Protein AF-0000000071019336 (afdb_homodimer)

pLDDT: mean 91.88, std 10.57, range [32.97, 98.69]

Radius of gyration: 20.19 Å; Cα contacts (8 Å, |Δi|>4): 573; chains: 2; bounding box: 45×58×51 Å

Foldseek 3Di:
DPVLQDDLVLVLLQVCLQLVFLCLVVVNDWDWDAHPVGWIKTFDSPDDQDPDSVVNVVVVVVCVVVQFDADPVDDDTGMGTDDDDPVVVDDPPAAEEEEDLPFPAAAQLLVQQDAPGDHHYDFDSHPDDDDDDDPHDGYYYPDNDDDRSSVVSNRNSVSNCVNHVSD/DPVLQDDLVLVLLQVCLQLVFLCLVVVNDWDWDAHPVGWIKTFDSPDDQDPDSVVNVVVVVVCVVVQFDDDPVDDDTGMGTDDDDPVVVDDPPAAEEEEDLPFPAAAQLLVQADPPGDHHYDFDSHPDDDDDDDPHDGYYYPDNDDDRSNVVSNRNSVSNCVNHVSD

Structure (mmCIF, N/CA/C/O backbone):
data_AF-0000000071019336-model_v1
#
loop_
_entity.id
_entity.type
_entity.pdbx_description
1 polymer 'Putative ribosomal RNA small subunit methyltransferase NEP1'
#
loop_
_atom_site.group_PDB
_atom_site.id
_atom_site.type_symbol
_atom_site.label_atom_id
_atom_site.label_alt_id
_atom_site.label_comp_id
_atom_site.label_asym_id
_atom_site.label_entity_id
_atom_site.label_seq_id
_atom_site.pdbx_PDB_ins_code
_atom_site.Cartn_x
_atom_site.Cartn_y
_atom_site.Cartn_z
_atom_site.occupancy
_atom_site.B_iso_or_equiv
_atom_site.auth_seq_id
_atom_site.auth_comp_id
_atom_site.auth_asym_id
_atom_site.auth_atom_id
_atom_site.pdbx_PDB_model_num
ATOM 1 N N . MET A 1 1 ? 10.367 23.531 -13.344 1 32.97 1 MET A N 1
ATOM 2 C CA . MET A 1 1 ? 10.102 22.766 -12.125 1 32.97 1 MET A CA 1
ATOM 3 C C . MET A 1 1 ? 10.539 21.312 -12.289 1 32.97 1 MET A C 1
ATOM 5 O O . MET A 1 1 ? 10.242 20.688 -13.305 1 32.97 1 MET A O 1
ATOM 9 N N . ASP A 1 2 ? 11.578 20.922 -11.836 1 39.72 2 ASP A N 1
ATOM 10 C CA . ASP A 1 2 ? 12.156 19.594 -12.016 1 39.72 2 ASP A CA 1
ATOM 11 C C . ASP A 1 2 ? 11.156 18.5 -11.641 1 39.72 2 ASP A C 1
ATOM 13 O O . ASP A 1 2 ? 10.797 18.359 -10.477 1 39.72 2 ASP A O 1
ATOM 17 N N . PRO A 1 3 ? 10.422 18.109 -12.625 1 44.09 3 PRO A N 1
ATOM 18 C CA . PRO A 1 3 ? 9.453 17.047 -12.383 1 44.09 3 PRO A CA 1
ATOM 19 C C . PRO A 1 3 ? 9.953 16 -11.398 1 44.09 3 PRO A C 1
ATOM 21 O O . PRO A 1 3 ? 9.156 15.375 -10.695 1 44.09 3 PRO A O 1
ATOM 24 N N . ALA A 1 4 ? 11.422 15.797 -11.523 1 47.56 4 ALA A N 1
ATOM 25 C CA . ALA A 1 4 ? 12.055 14.875 -10.586 1 47.56 4 ALA A CA 1
ATOM 26 C C . ALA A 1 4 ? 11.891 15.367 -9.148 1 47.56 4 ALA A C 1
ATOM 28 O O . ALA A 1 4 ? 12.016 14.586 -8.203 1 47.56 4 ALA A O 1
ATOM 29 N N . ALA A 1 5 ? 11.656 16.688 -9 1 55.44 5 ALA A N 1
ATOM 30 C CA . ALA A 1 5 ? 11.547 17.297 -7.684 1 55.44 5 ALA A CA 1
ATOM 31 C C . ALA A 1 5 ? 10.172 17.062 -7.078 1 55.44 5 ALA A C 1
ATOM 33 O O . ALA A 1 5 ? 10.023 16.969 -5.859 1 55.44 5 ALA A O 1
ATOM 34 N N . CYS A 1 6 ? 9.141 17 -8.047 1 63.53 6 CYS A N 1
ATOM 35 C CA . CYS A 1 6 ? 7.785 16.688 -7.602 1 63.53 6 CYS A CA 1
ATOM 36 C C . CYS A 1 6 ? 7.375 15.281 -8.016 1 63.53 6 CYS A C 1
ATOM 38 O O . CYS A 1 6 ? 7.527 14.906 -9.18 1 63.53 6 CYS A O 1
ATOM 40 N N . ARG A 1 7 ? 7.23 14.352 -7.023 1 82.06 7 ARG A N 1
ATOM 41 C CA . ARG A 1 7 ? 6.785 12.984 -7.305 1 82.06 7 ARG A CA 1
ATOM 42 C C . ARG A 1 7 ? 5.332 12.789 -6.898 1 82.06 7 ARG A C 1
ATOM 44 O O . ARG A 1 7 ? 5.043 12.133 -5.898 1 82.06 7 ARG A O 1
ATOM 51 N N . PRO A 1 8 ? 4.422 13.508 -7.793 1 88 8 PRO A N 1
ATOM 52 C CA . PRO A 1 8 ? 3.004 13.367 -7.457 1 88 8 PRO A CA 1
ATOM 53 C C . PRO A 1 8 ? 2.555 11.906 -7.414 1 88 8 PRO A C 1
ATOM 55 O O . PRO A 1 8 ? 1.601 11.57 -6.707 1 88 8 PRO A O 1
ATOM 58 N N . ASP A 1 9 ? 3.244 11.039 -8.172 1 91 9 ASP A N 1
ATOM 59 C CA . ASP A 1 9 ? 2.908 9.617 -8.172 1 91 9 ASP A CA 1
ATOM 60 C C . ASP A 1 9 ? 3.121 8.992 -6.793 1 91 9 ASP A C 1
ATOM 62 O O . ASP A 1 9 ? 2.307 8.195 -6.336 1 91 9 ASP A O 1
ATOM 66 N N . ILE A 1 10 ? 4.215 9.398 -6.113 1 93.12 10 ILE A N 1
ATOM 67 C CA . ILE A 1 10 ? 4.5 8.883 -4.777 1 93.12 10 ILE A CA 1
ATOM 68 C C . ILE A 1 10 ? 3.455 9.391 -3.791 1 93.12 10 ILE A C 1
ATOM 70 O O . ILE A 1 10 ? 2.908 8.617 -3 1 93.12 10 ILE A O 1
ATOM 74 N N . ALA A 1 11 ? 3.176 10.703 -3.844 1 95.25 11 ALA A N 1
ATOM 75 C CA . ALA A 1 11 ? 2.152 11.281 -2.973 1 95.25 11 ALA A CA 1
ATOM 76 C C . ALA A 1 11 ? 0.808 10.586 -3.18 1 95.25 11 ALA A C 1
ATOM 78 O O . ALA A 1 11 ? 0.099 10.297 -2.213 1 95.25 11 ALA A O 1
ATOM 79 N N . HIS A 1 12 ? 0.48 10.375 -4.434 1 96.19 12 HIS A N 1
ATOM 80 C CA . HIS A 1 12 ? -0.768 9.703 -4.773 1 96.19 12 HIS A CA 1
ATOM 81 C C . HIS A 1 12 ? -0.84 8.32 -4.133 1 96.19 12 HIS A C 1
ATOM 83 O O . HIS A 1 12 ? -1.828 7.984 -3.475 1 96.19 12 HIS A O 1
ATOM 89 N N . GLN A 1 13 ? 0.192 7.555 -4.277 1 95.69 13 GLN A N 1
ATOM 90 C CA . GLN A 1 13 ? 0.235 6.211 -3.715 1 95.69 13 GLN A CA 1
ATOM 91 C C . GLN A 1 13 ? 0.117 6.25 -2.193 1 95.69 13 GLN A C 1
ATOM 93 O O . GLN A 1 13 ? -0.578 5.422 -1.599 1 95.69 13 GLN A O 1
ATOM 98 N N . CYS A 1 14 ? 0.797 7.18 -1.604 1 97.69 14 CYS A N 1
ATOM 99 C CA . CYS A 1 14 ? 0.72 7.328 -0.154 1 97.69 14 CYS A CA 1
ATOM 100 C C . CYS A 1 14 ? -0.709 7.613 0.29 1 97.69 14 CYS A C 1
ATOM 102 O O . CYS A 1 14 ? -1.21 6.992 1.227 1 97.69 14 CYS A O 1
ATOM 104 N N . LEU A 1 15 ? -1.322 8.539 -0.39 1 98.31 15 LEU A N 1
ATOM 105 C CA . LEU A 1 15 ? -2.664 8.953 -0 1 98.31 15 LEU A CA 1
ATOM 106 C C . LEU A 1 15 ? -3.662 7.816 -0.174 1 98.31 15 LEU A C 1
ATOM 108 O O . LEU A 1 15 ? -4.586 7.668 0.629 1 98.31 15 LEU A O 1
ATOM 112 N N . LEU A 1 16 ? -3.457 7.012 -1.197 1 97.81 16 LEU A N 1
ATOM 113 C CA . LEU A 1 16 ? -4.312 5.844 -1.359 1 97.81 16 LEU A CA 1
ATOM 114 C C . LEU A 1 16 ? -4.188 4.906 -0.162 1 97.81 16 LEU A C 1
ATOM 116 O O . LEU A 1 16 ? -5.191 4.438 0.373 1 97.81 16 LEU A O 1
ATOM 120 N N . MET A 1 17 ? -2.984 4.648 0.281 1 98.31 17 MET A N 1
ATOM 121 C CA . MET A 1 17 ? -2.764 3.754 1.414 1 98.31 17 MET A CA 1
ATOM 122 C C . MET A 1 17 ? -3.365 4.336 2.689 1 98.31 17 MET A C 1
ATOM 124 O O . MET A 1 17 ? -3.934 3.602 3.502 1 98.31 17 MET A O 1
ATOM 128 N N . LEU A 1 18 ? -3.236 5.613 2.854 1 98.69 18 LEU A N 1
ATOM 129 C CA . LEU A 1 18 ? -3.691 6.281 4.07 1 98.69 18 LEU A CA 1
ATOM 130 C C . LEU A 1 18 ? -5.215 6.332 4.125 1 98.69 18 LEU A C 1
ATOM 132 O O . LEU A 1 18 ? -5.82 5.941 5.125 1 98.69 18 LEU A O 1
ATOM 136 N N . PHE A 1 19 ? -5.848 6.703 3.082 1 98.44 19 PHE A N 1
ATOM 137 C CA . PHE A 1 19 ? -7.277 6.98 3.125 1 98.44 19 PHE A CA 1
ATOM 138 C C . PHE A 1 19 ? -8.078 5.691 2.975 1 98.44 19 PHE A C 1
ATOM 140 O O . PHE A 1 19 ? -9.242 5.625 3.393 1 98.44 19 PHE A O 1
ATOM 147 N N . ASP A 1 20 ? -7.445 4.645 2.383 1 97.06 20 ASP A N 1
ATOM 148 C CA . ASP A 1 20 ? -8.102 3.344 2.322 1 97.06 20 ASP A CA 1
ATOM 149 C C . ASP A 1 20 ? -7.93 2.58 3.633 1 97.06 20 ASP A C 1
ATOM 151 O O . ASP A 1 20 ? -8.555 1.537 3.838 1 97.06 20 ASP A O 1
ATOM 155 N N . SER A 1 21 ? -7.156 3.076 4.523 1 98.25 21 SER A N 1
ATOM 156 C CA . SER A 1 21 ? -6.816 2.338 5.734 1 98.25 21 SER A CA 1
ATOM 157 C C . SER A 1 21 ? -8.008 2.264 6.688 1 98.25 21 SER A C 1
ATOM 159 O O . SER A 1 21 ? -8.797 3.205 6.781 1 98.25 21 SER A O 1
ATOM 161 N N . PRO A 1 22 ? -8.078 1.106 7.414 1 97.81 22 PRO A N 1
ATOM 162 C CA . PRO A 1 22 ? -9.062 1.028 8.492 1 97.81 22 PRO A CA 1
ATOM 163 C C . PRO A 1 22 ? -8.906 2.148 9.523 1 97.81 22 PRO A C 1
ATOM 165 O O . PRO A 1 22 ? -9.891 2.604 10.102 1 97.81 22 PRO A O 1
ATOM 168 N N . LEU A 1 23 ? -7.703 2.604 9.711 1 97.44 23 LEU A N 1
ATOM 169 C CA . LEU A 1 23 ? -7.441 3.689 10.648 1 97.44 23 LEU A CA 1
ATOM 170 C C . LEU A 1 23 ? -8.219 4.941 10.258 1 97.44 23 LEU A C 1
ATOM 172 O O . LEU A 1 23 ? -8.812 5.598 11.117 1 97.44 23 LEU A O 1
ATOM 176 N N . ASN A 1 24 ? -8.172 5.254 8.984 1 98.25 24 ASN A N 1
ATOM 177 C CA . ASN A 1 24 ? -8.93 6.402 8.5 1 98.25 24 ASN A CA 1
ATOM 178 C C . ASN A 1 24 ? -10.43 6.168 8.609 1 98.25 24 ASN A C 1
ATOM 180 O O . ASN A 1 24 ? -11.172 7.059 9.023 1 98.25 24 ASN A O 1
ATOM 184 N N . ARG A 1 25 ? -10.836 4.957 8.258 1 96.75 25 ARG A N 1
ATOM 185 C CA . ARG A 1 25 ? -12.258 4.625 8.281 1 96.75 25 ARG A CA 1
ATOM 186 C C . ARG A 1 25 ? -12.812 4.711 9.695 1 96.75 25 ARG A C 1
ATOM 188 O O . ARG A 1 25 ? -13.992 5.012 9.891 1 96.75 25 ARG A O 1
ATOM 195 N N . ALA A 1 26 ? -11.992 4.453 10.641 1 96.69 26 ALA A N 1
ATOM 196 C CA . ALA A 1 26 ? -12.391 4.5 12.047 1 96.69 26 ALA A CA 1
ATOM 197 C C . ALA A 1 26 ? -12.367 5.934 12.578 1 96.69 26 ALA A C 1
ATOM 199 O O . ALA A 1 26 ? -12.719 6.18 13.734 1 96.69 26 ALA A O 1
ATOM 200 N N . GLY A 1 27 ? -11.898 6.902 11.75 1 95.88 27 GLY A N 1
ATOM 201 C CA . GLY A 1 27 ? -11.883 8.297 12.148 1 95.88 27 GLY A CA 1
ATOM 202 C C . GLY A 1 27 ? -10.703 8.656 13.023 1 95.88 27 GLY A C 1
ATOM 203 O O . GLY A 1 27 ? -10.75 9.633 13.773 1 95.88 27 GLY A O 1
ATOM 204 N N . LEU A 1 28 ? -9.609 7.883 12.938 1 96.06 28 LEU A N 1
ATOM 205 C CA . LEU A 1 28 ? -8.492 8.062 13.852 1 96.06 28 LEU A CA 1
ATOM 206 C C . LEU A 1 28 ? -7.262 8.578 13.117 1 96.06 28 LEU A C 1
ATOM 208 O O . LEU A 1 28 ? -6.145 8.477 13.625 1 96.06 28 LEU A O 1
ATOM 212 N N . LEU A 1 29 ? -7.477 9.188 11.898 1 97.56 29 LEU A N 1
ATOM 213 C CA . LEU A 1 29 ? -6.348 9.641 11.086 1 97.56 29 LEU A CA 1
ATOM 214 C C . LEU A 1 29 ? -6.609 11.031 10.523 1 97.56 29 LEU A C 1
ATOM 216 O O . LEU A 1 29 ? -7.699 11.305 10.016 1 97.56 29 LEU A O 1
ATOM 220 N N . GLN A 1 30 ? -5.715 11.898 10.703 1 98.06 30 GLN A N 1
ATOM 221 C CA . GLN A 1 30 ? -5.668 13.188 10.023 1 98.06 30 GLN A CA 1
ATOM 222 C C . GLN A 1 30 ? -4.41 13.312 9.172 1 98.06 30 GLN A C 1
ATOM 224 O O . GLN A 1 30 ? -3.307 13.008 9.633 1 98.06 30 GLN A O 1
ATOM 229 N N . VAL A 1 31 ? -4.582 13.734 7.902 1 98.56 31 VAL A N 1
ATOM 230 C CA . VAL A 1 31 ? -3.457 13.75 6.973 1 98.56 31 VAL A CA 1
ATOM 231 C C . VAL A 1 31 ? -3.176 15.18 6.523 1 98.56 31 VAL A C 1
ATOM 233 O O . VAL A 1 31 ? -4.098 15.922 6.18 1 98.56 31 VAL A O 1
ATOM 236 N N . PHE A 1 32 ? -1.941 15.57 6.562 1 98 32 PHE A N 1
ATOM 237 C CA . PHE A 1 32 ? -1.424 16.797 5.977 1 98 32 PHE A CA 1
ATOM 238 C C . PHE A 1 32 ? -0.386 16.5 4.906 1 98 32 PHE A C 1
ATOM 240 O O . PHE A 1 32 ? 0.366 15.523 5.02 1 98 32 PHE A O 1
ATOM 247 N N . VAL A 1 33 ? -0.398 17.266 3.873 1 96.62 33 VAL A N 1
ATOM 248 C CA . VAL A 1 33 ? 0.632 17.188 2.842 1 96.62 33 VAL A CA 1
ATOM 249 C C . VAL A 1 33 ? 1.406 18.5 2.773 1 96.62 33 VAL A C 1
ATOM 251 O O . VAL A 1 33 ? 0.814 19.562 2.598 1 96.62 33 VAL A O 1
ATOM 254 N N . HIS A 1 34 ? 2.627 18.391 2.998 1 94.88 34 HIS A N 1
ATOM 255 C CA . HIS A 1 34 ? 3.514 19.531 2.887 1 94.88 34 HIS A CA 1
ATOM 256 C C . HIS A 1 34 ? 4.422 19.422 1.669 1 94.88 34 HIS A C 1
ATOM 258 O O . HIS A 1 34 ? 5.293 18.547 1.623 1 94.88 34 HIS A O 1
ATOM 264 N N . THR A 1 35 ? 4.266 20.312 0.704 1 91.31 35 THR A N 1
ATOM 265 C CA . THR A 1 35 ? 4.984 20.203 -0.562 1 91.31 35 THR A CA 1
ATOM 266 C C . THR A 1 35 ? 6.324 20.922 -0.497 1 91.31 35 THR A C 1
ATOM 268 O O . THR A 1 35 ? 6.559 21.719 0.416 1 91.31 35 THR A O 1
ATOM 271 N N . THR A 1 36 ? 7.176 20.625 -1.438 1 86.06 36 THR A N 1
ATOM 272 C CA . THR A 1 36 ? 8.484 21.25 -1.534 1 86.06 36 THR A CA 1
ATOM 273 C C . THR A 1 36 ? 8.336 22.75 -1.777 1 86.06 36 THR A C 1
ATOM 275 O O . THR A 1 36 ? 9.227 23.531 -1.44 1 86.06 36 THR A O 1
ATOM 278 N N . ARG A 1 37 ? 7.184 23.188 -2.346 1 87.25 37 ARG A N 1
ATOM 279 C CA . ARG A 1 37 ? 6.926 24.594 -2.59 1 87.25 37 ARG A CA 1
ATOM 280 C C . ARG A 1 37 ? 6.234 25.25 -1.395 1 87.25 37 ARG A C 1
ATOM 282 O O . ARG A 1 37 ? 5.566 26.266 -1.537 1 87.25 37 ARG A O 1
ATOM 289 N N . ASN A 1 38 ? 6.23 24.594 -0.396 1 90.69 38 ASN A N 1
ATOM 290 C CA . ASN A 1 38 ? 5.809 25.078 0.914 1 90.69 38 ASN A CA 1
ATOM 291 C C . ASN A 1 38 ? 4.293 25.234 0.99 1 90.69 38 ASN A C 1
ATOM 293 O O . ASN A 1 38 ? 3.785 26.047 1.758 1 90.69 38 ASN A O 1
ATOM 297 N N . ALA A 1 39 ? 3.637 24.609 0.123 1 94.12 39 ALA A N 1
ATOM 298 C CA . ALA A 1 39 ? 2.188 24.516 0.285 1 94.12 39 ALA A CA 1
ATOM 299 C C . ALA A 1 39 ? 1.823 23.453 1.322 1 94.12 39 ALA A C 1
ATOM 301 O O . ALA A 1 39 ? 2.389 22.359 1.325 1 94.12 39 ALA A O 1
ATOM 302 N N . LEU A 1 40 ? 0.953 23.859 2.221 1 97.06 40 LEU A N 1
ATOM 303 C CA . LEU A 1 40 ? 0.43 22.938 3.227 1 97.06 40 LEU A CA 1
ATOM 304 C C . LEU A 1 40 ? -1.043 22.641 2.975 1 97.06 40 LEU A C 1
ATOM 306 O O . LEU A 1 40 ? -1.863 23.547 2.887 1 97.06 40 LEU A O 1
ATOM 310 N N . ILE A 1 41 ? -1.341 21.344 2.832 1 98 41 ILE A N 1
ATOM 311 C CA . ILE A 1 41 ? -2.691 20.922 2.49 1 98 41 ILE A CA 1
ATOM 312 C C . ILE A 1 41 ? -3.266 20.062 3.625 1 98 41 ILE A C 1
ATOM 314 O O . ILE A 1 41 ? -2.604 19.156 4.121 1 98 41 ILE A O 1
ATOM 318 N N . GLN A 1 42 ? -4.383 20.406 4.074 1 98.56 42 GLN A N 1
ATOM 319 C CA . GLN A 1 42 ? -5.148 19.578 4.988 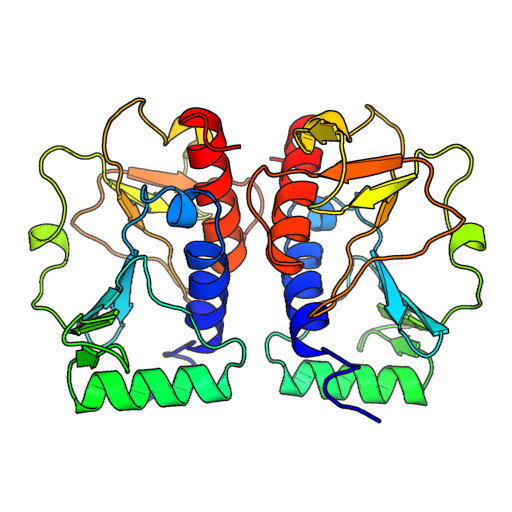1 98.56 42 GLN A CA 1
ATOM 320 C C . GLN A 1 42 ? -6.223 18.781 4.246 1 98.56 42 GLN A C 1
ATOM 322 O O . GLN A 1 42 ? -6.996 19.359 3.475 1 98.56 42 GLN A O 1
ATOM 327 N N . ILE A 1 43 ? -6.273 17.5 4.461 1 98.38 43 ILE A N 1
ATOM 328 C CA . ILE A 1 43 ? -7.223 16.641 3.748 1 98.38 43 ILE A CA 1
ATOM 329 C C . ILE A 1 43 ? -8.219 16.047 4.738 1 98.38 43 ILE A C 1
ATOM 331 O O . ILE A 1 43 ? -7.816 15.414 5.719 1 98.38 43 ILE A O 1
ATOM 335 N N . SER A 1 44 ? -9.469 16.203 4.453 1 97.94 44 SER A N 1
ATOM 336 C CA . SER A 1 44 ? -10.523 15.641 5.293 1 97.94 44 SER A CA 1
ATOM 337 C C . SER A 1 44 ? -10.523 14.117 5.238 1 97.94 44 SER A C 1
ATOM 339 O O . SER A 1 44 ? -10.344 13.531 4.172 1 97.94 44 SER A O 1
ATOM 341 N N . PRO A 1 45 ? -10.742 13.477 6.402 1 97.38 45 PRO A N 1
ATOM 342 C CA . PRO A 1 45 ? -10.812 12.016 6.422 1 97.38 45 PRO A CA 1
ATOM 343 C C . PRO A 1 45 ? -11.898 11.461 5.5 1 97.38 45 PRO A C 1
ATOM 345 O O . PRO A 1 45 ? -11.859 10.289 5.133 1 97.38 45 PRO A O 1
ATOM 348 N N . GLN A 1 46 ? -12.82 12.266 5.074 1 95.31 46 GLN A N 1
ATOM 349 C CA . GLN A 1 46 ? -13.945 11.82 4.262 1 95.31 46 GLN A CA 1
ATOM 350 C C . GLN A 1 46 ? -13.602 11.852 2.777 1 95.31 46 GLN A C 1
ATOM 352 O O . GLN A 1 46 ? -14.398 11.422 1.938 1 95.31 46 GLN A O 1
ATOM 357 N N . THR A 1 47 ? -12.484 12.344 2.494 1 96.88 47 THR A N 1
ATOM 358 C CA . THR A 1 47 ? -12.102 12.523 1.099 1 96.88 47 THR A CA 1
ATOM 359 C C . THR A 1 47 ? -11.883 11.172 0.424 1 96.88 47 THR A C 1
ATOM 361 O O . THR A 1 47 ? -11.25 10.281 0.997 1 96.88 47 THR A O 1
ATOM 364 N N . ARG A 1 48 ? -12.422 11.023 -0.779 1 95.44 48 ARG A N 1
ATOM 365 C CA . ARG A 1 48 ? -12.109 9.898 -1.646 1 95.44 48 ARG A CA 1
ATOM 366 C C . ARG A 1 48 ? -11.023 10.266 -2.656 1 95.44 48 ARG A C 1
ATOM 368 O O . ARG A 1 48 ? -11.266 11.07 -3.562 1 95.44 48 ARG A O 1
ATOM 375 N N . ILE A 1 49 ? -9.875 9.688 -2.494 1 97.19 49 ILE A N 1
ATOM 376 C CA . ILE A 1 49 ? -8.75 9.992 -3.377 1 97.19 49 ILE A CA 1
ATOM 377 C C . ILE A 1 49 ? -8.977 9.344 -4.742 1 97.19 49 ILE A C 1
ATOM 379 O O . ILE A 1 49 ? -9.305 8.156 -4.824 1 97.19 49 ILE A O 1
ATOM 383 N N . PRO A 1 50 ? -8.812 10.141 -5.816 1 95.56 50 PRO A N 1
ATOM 384 C CA . PRO A 1 50 ? -8.938 9.539 -7.145 1 95.56 50 PRO A CA 1
ATOM 385 C C . PRO A 1 50 ? -8.023 8.32 -7.324 1 95.56 50 PRO A C 1
ATOM 387 O O . PRO A 1 50 ? -6.883 8.328 -6.859 1 95.56 50 PRO A O 1
ATOM 390 N N . ARG A 1 51 ? -8.531 7.328 -8.086 1 93.38 51 ARG A N 1
ATOM 391 C CA . ARG A 1 51 ? -7.828 6.051 -8.164 1 93.38 51 ARG A CA 1
ATOM 392 C C . ARG A 1 51 ? -6.734 6.094 -9.227 1 93.38 51 ARG A C 1
ATOM 394 O O . ARG A 1 51 ? -5.863 5.219 -9.258 1 93.38 51 ARG A O 1
ATOM 401 N N . THR A 1 52 ? -6.816 7.016 -10.094 1 91.38 52 THR A N 1
ATOM 402 C CA . THR A 1 52 ? -5.789 7.121 -11.125 1 91.38 52 THR A CA 1
ATOM 403 C C . THR A 1 52 ? -4.961 8.391 -10.938 1 91.38 52 THR A C 1
ATOM 405 O O . THR A 1 52 ? -5.477 9.414 -10.484 1 91.38 52 THR A O 1
ATOM 408 N N . LEU A 1 53 ? -3.768 8.344 -11.406 1 92.44 53 LEU A N 1
ATOM 409 C CA . LEU A 1 53 ? -2.85 9.469 -11.242 1 92.44 53 LEU A CA 1
ATOM 410 C C . LEU A 1 53 ? -3.344 10.688 -12.016 1 92.44 53 LEU A C 1
ATOM 412 O O . LEU A 1 53 ? -3.211 11.82 -11.547 1 92.44 53 LEU A O 1
ATOM 416 N N . ASP A 1 54 ? -3.924 10.422 -13.141 1 92.5 54 ASP A N 1
ATOM 417 C CA . ASP A 1 54 ? -4.398 11.531 -13.961 1 92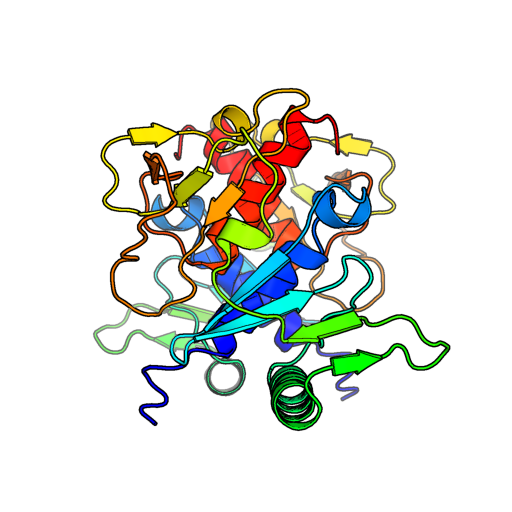.5 54 ASP A CA 1
ATOM 418 C C . ASP A 1 54 ? -5.488 12.32 -13.242 1 92.5 54 ASP A C 1
ATOM 420 O O . ASP A 1 54 ? -5.426 13.547 -13.172 1 92.5 54 ASP A O 1
ATOM 424 N N . ARG A 1 55 ? -6.414 11.648 -12.742 1 94.88 55 ARG A N 1
ATOM 425 C CA . ARG A 1 55 ? -7.5 12.305 -12.031 1 94.88 55 ARG A CA 1
ATOM 426 C C . ARG A 1 55 ? -6.996 12.953 -10.742 1 94.88 55 ARG A C 1
ATOM 428 O O . ARG A 1 55 ? -7.449 14.039 -10.375 1 94.88 55 ARG A O 1
ATOM 435 N N . PHE A 1 56 ? -6.105 12.328 -10.172 1 95.94 56 PHE A N 1
ATOM 436 C CA . PHE A 1 56 ? -5.5 12.891 -8.969 1 95.94 56 PHE A CA 1
ATOM 437 C C . PHE A 1 56 ? -4.766 14.188 -9.289 1 95.94 56 PHE A C 1
ATOM 439 O O . PHE A 1 56 ? -4.922 15.18 -8.578 1 95.94 56 PHE A O 1
ATOM 446 N N . SER A 1 57 ? -3.979 14.156 -10.281 1 95 57 SER A N 1
ATOM 447 C CA . SER A 1 57 ? -3.244 15.344 -10.688 1 95 57 SER A CA 1
ATOM 448 C C . SER A 1 57 ? -4.191 16.5 -11.016 1 95 57 SER A C 1
ATOM 450 O O . SER A 1 57 ? -3.943 17.641 -10.633 1 95 57 SER A O 1
ATOM 452 N N . GLY A 1 58 ? -5.246 16.141 -11.719 1 95.75 58 GLY A N 1
ATOM 453 C CA . GLY A 1 58 ? -6.246 17.141 -12 1 95.75 58 GLY A CA 1
ATOM 454 C C . GLY A 1 58 ? -6.848 17.75 -10.742 1 95.75 58 GLY A C 1
ATOM 455 O O . GLY A 1 58 ? -7.031 18.969 -10.664 1 95.75 58 GLY A O 1
ATOM 456 N N . LEU A 1 59 ? -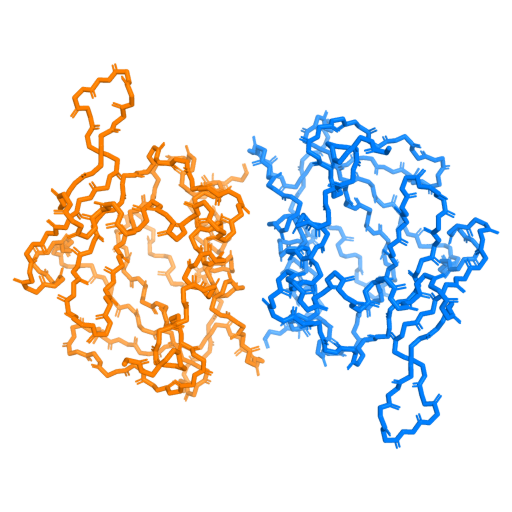7.145 16.938 -9.805 1 96.31 59 LEU A N 1
ATOM 457 C CA . LEU A 1 59 ? -7.695 17.391 -8.531 1 96.31 59 LEU A CA 1
ATOM 458 C C . LEU A 1 59 ? -6.719 18.312 -7.812 1 96.31 59 LEU A C 1
ATOM 460 O O . LEU A 1 59 ? -7.117 19.359 -7.285 1 96.31 59 LEU A O 1
ATOM 464 N N . MET A 1 60 ? -5.441 17.922 -7.855 1 95.75 60 MET A N 1
ATOM 465 C CA . MET A 1 60 ? -4.43 18.719 -7.168 1 95.75 60 MET A CA 1
ATOM 466 C C . MET A 1 60 ? -4.258 20.078 -7.836 1 95.75 60 MET A C 1
ATOM 468 O O . MET A 1 60 ? -4.09 21.094 -7.16 1 95.75 60 MET A O 1
ATOM 472 N N . VAL A 1 61 ? -4.254 20.062 -9.133 1 95.5 61 VAL A N 1
ATOM 473 C CA . VAL A 1 61 ? -4.16 21.312 -9.867 1 95.5 61 VAL A CA 1
ATOM 474 C C . VAL A 1 61 ? -5.324 22.234 -9.484 1 95.5 61 VAL A C 1
ATOM 476 O O . VAL A 1 61 ? -5.129 23.422 -9.211 1 95.5 61 VAL A O 1
ATOM 479 N N . GLN A 1 62 ? -6.484 21.656 -9.438 1 96.75 62 GLN A N 1
ATOM 480 C CA . GLN A 1 62 ? -7.66 22.438 -9.047 1 96.75 62 GLN A CA 1
ATOM 481 C C . GLN A 1 62 ? -7.512 22.969 -7.621 1 96.75 62 GLN A C 1
ATOM 483 O O . GLN A 1 62 ? -7.84 24.125 -7.352 1 96.75 62 GLN A O 1
ATOM 488 N N . LEU A 1 63 ? -7.051 22.188 -6.719 1 96.88 63 LEU A N 1
ATOM 489 C CA . LEU A 1 63 ? -6.859 22.578 -5.324 1 96.88 63 LEU A CA 1
ATOM 490 C C . LEU A 1 63 ? -5.918 23.766 -5.215 1 96.88 63 LEU A C 1
ATOM 492 O O . LEU A 1 63 ? -6.203 24.734 -4.5 1 96.88 63 LEU A O 1
ATOM 496 N N . LEU A 1 64 ? -4.777 23.641 -5.902 1 94.75 64 LEU A N 1
ATOM 497 C CA . LEU A 1 64 ? -3.768 24.688 -5.812 1 94.75 64 LEU A CA 1
ATOM 498 C C . LEU A 1 64 ? -4.281 26 -6.406 1 94.75 64 LEU A C 1
ATOM 500 O O . LEU A 1 64 ? -3.869 27.078 -5.984 1 94.75 64 LEU A O 1
ATOM 504 N N . HIS A 1 65 ? -5.188 25.875 -7.336 1 95.62 65 HIS A N 1
ATOM 505 C CA . HIS A 1 65 ? -5.793 27.062 -7.949 1 95.62 65 HIS A CA 1
ATOM 506 C C . HIS A 1 65 ? -6.883 27.641 -7.059 1 95.62 65 HIS A C 1
ATOM 508 O O . HIS A 1 65 ? -6.949 28.859 -6.867 1 95.62 65 HIS A O 1
ATOM 514 N N . LYS A 1 66 ? -7.715 26.844 -6.5 1 96.81 66 LYS A N 1
ATOM 515 C CA . LYS A 1 66 ? -8.891 27.281 -5.758 1 96.81 66 LYS A CA 1
ATOM 516 C C . LYS A 1 66 ? -8.586 27.406 -4.27 1 96.81 66 LYS A C 1
ATOM 518 O O . LYS A 1 66 ? -9.359 28.016 -3.52 1 96.81 66 LYS A O 1
ATOM 523 N N . LEU A 1 67 ? -7.594 26.75 -3.861 1 96.88 67 LEU A N 1
ATOM 524 C CA . LEU A 1 67 ? -7.117 26.734 -2.484 1 96.88 67 LEU A CA 1
ATOM 525 C C . LEU A 1 67 ? -7.996 25.859 -1.605 1 96.88 67 LEU A C 1
ATOM 527 O O . LEU A 1 67 ? -7.641 25.562 -0.461 1 96.88 67 LEU A O 1
ATOM 531 N N . SER A 1 68 ? -9.133 25.438 -2.18 1 97.19 68 SER A N 1
ATOM 532 C CA . SER A 1 68 ? -9.977 24.469 -1.475 1 97.19 68 SER A CA 1
ATOM 533 C C . SER A 1 68 ? -10.82 23.656 -2.451 1 97.19 68 SER A C 1
ATOM 535 O O . SER A 1 68 ? -11.062 24.094 -3.578 1 97.19 68 SER A O 1
ATOM 537 N N . ILE A 1 69 ? -11.094 22.469 -2.033 1 97 69 ILE A N 1
ATOM 538 C CA . ILE A 1 69 ? -12 21.578 -2.748 1 97 69 ILE A CA 1
ATOM 539 C C . ILE A 1 69 ? -13.172 21.203 -1.847 1 97 69 ILE A C 1
ATOM 541 O O . ILE A 1 69 ? -12.977 20.781 -0.7 1 97 69 ILE A O 1
ATOM 545 N N . HIS A 1 70 ? -14.344 21.328 -2.398 1 95.56 70 HIS A N 1
ATOM 546 C CA . HIS A 1 70 ? -15.555 21.031 -1.636 1 95.56 70 HIS A CA 1
ATOM 547 C C . HIS A 1 70 ? -16.25 19.766 -2.139 1 95.56 70 HIS A C 1
ATOM 549 O O . HIS A 1 70 ? -16.094 19.391 -3.305 1 95.56 70 HIS A O 1
ATOM 555 N N . ALA A 1 71 ? -16.969 19.141 -1.193 1 91.94 71 ALA A N 1
ATOM 556 C CA . ALA A 1 71 ? -17.828 18.031 -1.615 1 91.94 71 ALA A CA 1
ATOM 557 C C . ALA A 1 71 ? -18.906 18.516 -2.586 1 91.94 71 ALA A C 1
ATOM 559 O O . ALA A 1 71 ? -19.328 19.672 -2.531 1 91.94 71 ALA A O 1
ATOM 560 N N . SER A 1 72 ? -19.219 17.656 -3.453 1 87.44 72 SER A N 1
ATOM 561 C CA . SER A 1 72 ? -20.219 18.016 -4.449 1 87.44 72 SER A CA 1
ATOM 562 C C . SER A 1 72 ? -21.578 18.281 -3.803 1 87.44 72 SER A C 1
ATOM 564 O O . SER A 1 72 ? -22.375 19.078 -4.32 1 87.44 72 SER A O 1
ATOM 566 N N . ASP A 1 73 ? -21.844 17.625 -2.729 1 85.69 73 ASP A N 1
ATOM 567 C CA . ASP A 1 73 ? -23.188 17.672 -2.137 1 85.69 73 ASP A CA 1
ATOM 568 C C . ASP A 1 73 ? -23.219 18.625 -0.945 1 85.69 73 ASP A C 1
ATOM 570 O O . ASP A 1 73 ? -24.125 18.531 -0.102 1 85.69 73 ASP A O 1
ATOM 574 N N . GLY A 1 74 ? -22.234 19.438 -0.717 1 82.88 74 GLY A N 1
ATOM 575 C CA . GLY A 1 74 ? -22.328 20.312 0.444 1 82.88 74 GLY A CA 1
ATOM 576 C C . GLY A 1 74 ? -21.125 21.219 0.595 1 82.88 74 GLY A C 1
ATOM 577 O O . GLY A 1 74 ? -20.25 21.25 -0.273 1 82.88 74 GLY A O 1
ATOM 578 N N . PRO A 1 75 ? -21.266 21.969 1.663 1 88.75 75 PRO A N 1
ATOM 579 C CA . PRO A 1 75 ? -20.25 22.984 1.927 1 88.75 75 PRO A CA 1
ATOM 580 C C . PRO A 1 75 ? -18.984 22.406 2.549 1 88.75 75 PRO A C 1
ATOM 582 O O . PRO A 1 75 ? -17.984 23.125 2.721 1 88.75 75 PRO A O 1
ATOM 585 N N . GLN A 1 76 ? -19.031 21.094 2.791 1 92.75 76 GLN A N 1
ATOM 586 C CA . GLN A 1 76 ? -17.891 20.5 3.477 1 92.75 76 GLN A CA 1
ATOM 587 C C . GLN A 1 76 ? -16.625 20.562 2.607 1 92.75 76 GLN A C 1
ATOM 589 O O . GLN A 1 76 ? -16.656 20.172 1.437 1 92.75 76 GLN A O 1
ATOM 594 N N . LYS A 1 77 ? -15.578 21.078 3.209 1 96.25 77 LYS A N 1
ATOM 595 C CA . LYS A 1 77 ? -14.297 21.094 2.51 1 96.25 77 LYS A CA 1
ATOM 596 C C . LYS A 1 77 ? -13.586 19.75 2.629 1 96.25 77 LYS A C 1
ATOM 598 O O . LYS A 1 77 ? -13.375 19.25 3.736 1 96.25 77 LYS A O 1
ATOM 603 N N . LEU A 1 78 ? -13.25 19.156 1.511 1 97.75 78 LEU A N 1
ATOM 604 C CA . LEU A 1 78 ? -12.555 17.875 1.477 1 97.75 78 LEU A CA 1
ATOM 605 C C . LEU A 1 78 ? -11.047 18.078 1.543 1 97.75 78 LEU A C 1
ATOM 607 O O . LEU A 1 78 ? -10.336 17.266 2.146 1 97.75 78 LEU A O 1
ATOM 611 N N . MET A 1 79 ? -10.609 19.125 0.913 1 98.31 79 MET A N 1
ATOM 612 C CA . MET A 1 79 ? -9.203 19.531 0.934 1 98.31 79 MET A CA 1
ATOM 613 C C . MET A 1 79 ? -9.07 21.047 1.002 1 98.31 79 MET A C 1
ATOM 615 O O . MET A 1 79 ? -9.891 21.766 0.429 1 98.31 79 MET A O 1
ATOM 619 N N . LYS A 1 80 ? -8.039 21.484 1.634 1 98.12 80 LYS A N 1
ATOM 620 C CA . LYS A 1 80 ? -7.816 22.922 1.706 1 98.12 80 LYS A CA 1
ATOM 621 C C . LYS A 1 80 ? -6.34 23.234 1.918 1 98.12 80 LYS A C 1
ATOM 623 O O . LYS A 1 80 ? -5.641 22.516 2.635 1 98.12 80 LYS A O 1
ATOM 628 N N . VAL A 1 81 ? -5.883 24.266 1.32 1 98.06 81 VAL A N 1
ATOM 629 C CA . VAL A 1 81 ? -4.566 24.812 1.592 1 98.06 81 VAL A CA 1
ATOM 630 C C . VAL A 1 81 ? -4.617 25.672 2.852 1 98.06 81 VAL A C 1
ATOM 632 O O . VAL A 1 81 ? -5.461 26.578 2.969 1 98.06 81 VAL A O 1
ATOM 635 N N . ILE A 1 82 ? -3.762 25.359 3.736 1 98.25 82 ILE A N 1
ATOM 636 C CA . ILE A 1 82 ? -3.795 26.094 5 1 98.25 82 ILE A CA 1
ATOM 637 C C . ILE A 1 82 ? -2.459 26.797 5.227 1 98.25 82 ILE A C 1
ATOM 639 O O . ILE A 1 82 ? -1.502 26.578 4.48 1 98.25 82 ILE A O 1
ATOM 643 N N . LYS A 1 83 ? -2.436 27.562 6.246 1 97.44 83 LYS A N 1
ATOM 644 C CA . LYS A 1 83 ? -1.27 28.406 6.5 1 97.44 83 LYS A CA 1
ATOM 645 C C . LYS A 1 83 ? -0.147 27.609 7.156 1 97.44 83 LYS A C 1
ATOM 647 O O . LYS A 1 83 ? -0.403 26.734 7.984 1 97.44 83 LYS A O 1
ATOM 652 N N . ASN A 1 84 ? 1.081 28 6.84 1 96.25 84 ASN A N 1
ATOM 653 C CA . ASN A 1 84 ? 2.264 27.484 7.527 1 96.25 84 ASN A CA 1
ATOM 654 C C . ASN A 1 84 ? 2.504 28.234 8.844 1 96.25 84 ASN A C 1
ATOM 656 O O . ASN A 1 84 ? 2.014 29.344 9.031 1 96.25 84 ASN A O 1
ATOM 660 N N . PRO A 1 85 ? 3.256 27.594 9.789 1 95.44 85 PRO A N 1
ATOM 661 C CA . PRO A 1 85 ? 3.941 26.312 9.703 1 95.44 85 PRO A CA 1
ATOM 662 C C . PRO A 1 85 ? 3.033 25.125 10.07 1 95.44 85 PRO A C 1
ATOM 664 O O . PRO A 1 85 ? 1.99 25.328 10.703 1 95.44 85 PRO A O 1
ATOM 667 N N . VAL A 1 86 ? 3.322 23.875 9.703 1 94.12 86 VAL A N 1
ATOM 668 C CA . VAL A 1 86 ? 2.543 22.672 9.992 1 94.12 86 VAL A CA 1
ATOM 669 C C . VAL A 1 86 ? 2.379 22.5 11.5 1 94.12 86 VAL A C 1
ATOM 671 O O . VAL A 1 86 ? 1.344 22.031 11.969 1 94.12 86 VAL A O 1
ATOM 674 N N . SER A 1 87 ? 3.377 22.891 12.289 1 93.75 87 SER A N 1
ATOM 675 C CA . SER A 1 87 ? 3.387 22.719 13.734 1 93.75 87 SER A CA 1
ATOM 676 C C . SER A 1 87 ? 2.223 23.453 14.391 1 93.75 87 SER A C 1
ATOM 678 O O . SER A 1 87 ? 1.773 23.078 15.477 1 93.75 87 SER A O 1
ATOM 680 N N . SER A 1 88 ? 1.74 24.516 13.75 1 95.38 88 SER A N 1
ATOM 681 C CA . SER A 1 88 ? 0.629 25.297 14.281 1 95.38 88 SER A CA 1
ATOM 682 C C . SER A 1 88 ? -0.683 24.516 14.203 1 95.38 88 SER A C 1
ATOM 684 O O . SER A 1 88 ? -1.677 24.906 14.82 1 95.38 88 SER A O 1
ATOM 686 N N . HIS A 1 89 ? -0.717 23.422 13.453 1 96.56 89 HIS A N 1
ATOM 687 C CA . HIS A 1 89 ? -1.939 22.656 13.234 1 96.56 89 HIS A CA 1
ATOM 688 C C . HIS A 1 89 ? -1.897 21.328 13.977 1 96.56 89 HIS A C 1
ATOM 690 O O . HIS A 1 89 ? -2.857 20.562 13.93 1 96.56 89 HIS A O 1
ATOM 696 N N . LEU A 1 90 ? -0.779 21.016 14.633 1 94.62 90 LEU A N 1
ATOM 697 C CA . LEU A 1 90 ? -0.599 19.75 15.328 1 94.62 90 LEU A CA 1
ATOM 698 C C . LEU A 1 90 ? -0.996 19.875 16.797 1 94.62 90 LEU A C 1
ATOM 700 O O . LEU A 1 90 ? -0.781 20.922 17.406 1 94.62 90 LEU A O 1
ATOM 704 N N . PRO A 1 91 ? -1.591 18.828 17.312 1 90.38 91 PRO A N 1
ATOM 705 C CA . PRO A 1 91 ? -1.948 18.875 18.734 1 90.38 91 PRO A CA 1
ATOM 706 C C . PRO A 1 91 ? -0.736 19.078 19.641 1 90.38 91 PRO A C 1
ATOM 708 O O . PRO A 1 91 ? 0.362 18.625 19.328 1 90.38 91 PRO A O 1
ATOM 711 N N . LEU A 1 92 ? -1.018 19.703 20.781 1 87.25 92 LEU A N 1
ATOM 712 C CA . LEU A 1 92 ? 0.046 19.969 21.75 1 87.25 92 LEU A CA 1
ATOM 713 C C . LEU A 1 92 ? 0.422 18.703 22.516 1 87.25 92 LEU A C 1
ATOM 715 O O . LEU A 1 92 ? -0.449 17.922 22.875 1 87.25 92 LEU A O 1
ATOM 719 N N . GLY A 1 93 ? 1.662 18.562 22.719 1 87 93 GLY A N 1
ATOM 720 C CA . GLY A 1 93 ? 2.137 17.516 23.594 1 87 93 GLY A CA 1
ATOM 721 C C . GLY A 1 93 ? 2.209 16.156 22.922 1 87 93 GLY A C 1
ATOM 722 O O . GLY A 1 93 ? 2.359 15.125 23.594 1 87 93 GLY A O 1
ATOM 723 N N . CYS A 1 94 ? 1.94 16.141 21.672 1 91.81 94 CYS A N 1
ATOM 724 C CA . CYS A 1 94 ? 1.999 14.844 21 1 91.81 94 CYS A CA 1
ATOM 725 C C . CYS A 1 94 ? 3.42 14.523 20.547 1 91.81 94 CYS A C 1
ATOM 727 O O . CYS A 1 94 ? 4.203 15.43 20.266 1 91.81 94 CYS A O 1
ATOM 729 N N . LYS A 1 95 ? 3.754 13.297 20.625 1 94 95 LYS A N 1
ATOM 730 C CA . LYS A 1 95 ? 5.043 12.867 20.094 1 94 95 LYS A CA 1
ATOM 731 C C . LYS A 1 95 ? 5.07 12.961 18.578 1 94 95 LYS A C 1
ATOM 733 O O . LYS A 1 95 ? 4.09 12.625 17.906 1 94 95 LYS A O 1
ATOM 738 N N . LYS A 1 96 ? 6.184 13.469 18.078 1 95.44 96 LYS A N 1
ATOM 739 C CA . LYS A 1 96 ? 6.344 13.664 16.641 1 95.44 96 LYS A CA 1
ATOM 740 C C . LYS A 1 96 ? 7.539 12.875 16.109 1 95.44 96 LYS A C 1
ATOM 742 O O . LYS A 1 96 ? 8.68 13.148 16.469 1 95.44 96 LYS A O 1
ATOM 747 N N . TYR A 1 97 ? 7.25 11.898 15.25 1 96 97 TYR A N 1
ATOM 748 C CA . TYR A 1 97 ? 8.289 11.047 14.688 1 96 97 TYR A CA 1
ATOM 749 C C . TYR A 1 97 ? 8.539 11.391 13.219 1 96 97 TYR A C 1
ATOM 751 O O . TYR A 1 97 ? 7.605 11.719 12.484 1 96 97 TYR A O 1
ATOM 759 N N . CYS A 1 98 ? 9.773 11.312 12.836 1 96.38 98 CYS A N 1
ATOM 760 C CA . CYS A 1 98 ? 10.164 11.328 11.43 1 96.38 98 CYS A CA 1
ATOM 761 C C . CYS A 1 98 ? 10.688 9.969 10.992 1 96.38 98 CYS A C 1
ATOM 763 O O . CYS A 1 98 ? 11.562 9.398 11.641 1 96.38 98 CYS A O 1
ATOM 765 N N . THR A 1 99 ? 10.156 9.445 9.922 1 96.19 99 THR A N 1
ATOM 766 C CA . THR A 1 99 ? 10.602 8.133 9.461 1 96.19 99 THR A CA 1
ATOM 767 C C . THR A 1 99 ? 11.805 8.273 8.531 1 96.19 99 THR A C 1
ATOM 769 O O . THR A 1 99 ? 11.867 9.203 7.723 1 96.19 99 THR A O 1
ATOM 772 N N . SER A 1 100 ? 12.75 7.43 8.688 1 94.38 100 SER A N 1
ATOM 773 C CA . SER A 1 100 ? 13.953 7.371 7.859 1 94.38 100 SER A CA 1
ATOM 774 C C . SER A 1 100 ? 14.602 5.996 7.922 1 94.38 100 SER A C 1
ATOM 776 O O . SER A 1 100 ? 14.766 5.43 9.008 1 94.38 100 SER A O 1
ATOM 778 N N . PHE A 1 101 ? 14.984 5.555 6.773 1 92.5 101 PHE A N 1
ATOM 779 C CA . PHE A 1 101 ? 15.68 4.277 6.75 1 92.5 101 PHE A CA 1
ATOM 780 C C . PHE A 1 101 ? 17.016 4.379 7.477 1 92.5 101 PHE A C 1
ATOM 782 O O . PHE A 1 101 ? 17.469 3.41 8.086 1 92.5 101 PHE A O 1
ATOM 789 N N . ALA A 1 102 ? 17.609 5.516 7.512 1 92.19 102 ALA A N 1
ATOM 790 C CA . ALA A 1 102 ? 18.938 5.738 8.07 1 92.19 102 ALA A CA 1
ATOM 791 C C . ALA A 1 102 ? 18.875 5.941 9.578 1 92.19 102 ALA A C 1
ATOM 793 O O . ALA A 1 102 ? 19.906 6.102 10.234 1 92.19 102 ALA A O 1
ATOM 794 N N . ALA A 1 103 ? 17.656 5.922 10.133 1 93.94 103 ALA A N 1
ATOM 795 C CA . ALA A 1 103 ? 17.516 6.141 11.57 1 93.94 103 ALA A CA 1
ATOM 796 C C . ALA A 1 103 ? 18.25 5.062 12.367 1 93.94 103 ALA A C 1
ATOM 798 O O . ALA A 1 103 ? 18.328 3.91 11.938 1 93.94 103 ALA A O 1
ATOM 799 N N . LYS A 1 104 ? 18.719 5.441 13.531 1 93.62 104 LYS A N 1
ATOM 800 C CA . LYS A 1 104 ? 19.453 4.508 14.391 1 93.62 104 LYS A CA 1
ATOM 801 C C . LYS A 1 104 ? 18.5 3.529 15.07 1 93.62 104 LYS A C 1
ATOM 803 O O . LYS A 1 104 ? 18.828 2.354 15.242 1 93.62 104 LYS A O 1
ATOM 808 N N . ARG A 1 105 ? 17.359 4.043 15.391 1 95.25 105 ARG A N 1
ATOM 809 C CA . ARG A 1 105 ? 16.359 3.223 16.078 1 95.25 105 ARG A CA 1
ATOM 810 C C . ARG A 1 105 ? 15.359 2.641 15.086 1 95.25 105 ARG A C 1
ATOM 812 O O . ARG A 1 105 ? 14.688 3.385 14.367 1 95.25 105 ARG A O 1
ATOM 819 N N . CYS A 1 106 ? 15.312 1.302 14.992 1 96.06 106 CYS A N 1
ATOM 820 C CA . CYS A 1 106 ? 14.312 0.594 14.203 1 96.06 106 CYS A CA 1
ATOM 821 C C . CYS A 1 106 ? 13.234 0 15.102 1 96.06 106 CYS A C 1
ATOM 823 O O . CYS A 1 106 ? 13.531 -0.794 15.992 1 96.06 106 CYS A O 1
ATOM 825 N N . VAL A 1 107 ? 11.984 0.384 14.859 1 95.5 107 VAL A N 1
ATOM 826 C CA . VAL A 1 107 ? 10.922 -0.024 15.773 1 95.5 107 VAL A CA 1
ATOM 827 C C . VAL A 1 107 ? 9.742 -0.586 14.977 1 95.5 107 VAL A C 1
ATOM 829 O O . VAL A 1 107 ? 9.594 -0.295 13.789 1 95.5 107 VAL A O 1
ATOM 832 N N . ASN A 1 108 ? 8.984 -1.465 15.648 1 94.88 108 ASN A N 1
ATOM 833 C CA . ASN A 1 108 ? 7.68 -1.827 15.117 1 94.88 108 ASN A CA 1
ATOM 834 C C . ASN A 1 108 ? 6.691 -0.668 15.219 1 94.88 108 ASN A C 1
ATOM 836 O O . ASN A 1 108 ? 6.586 -0.026 16.266 1 94.88 108 ASN A O 1
ATOM 840 N N . PRO A 1 109 ? 5.996 -0.411 14.164 1 94.94 109 PRO A N 1
ATOM 841 C CA . PRO A 1 109 ? 5.07 0.724 14.203 1 94.94 109 PRO A CA 1
ATOM 842 C C . PRO A 1 109 ? 4.105 0.654 15.391 1 94.94 109 PRO A C 1
ATOM 844 O O . PRO A 1 109 ? 3.641 1.688 15.875 1 94.94 109 PRO A O 1
ATOM 847 N N . ARG A 1 110 ? 3.814 -0.515 15.867 1 93.75 110 ARG A N 1
ATOM 848 C CA . ARG A 1 110 ? 2.943 -0.669 17.031 1 93.75 110 ARG A CA 1
ATOM 849 C C . ARG A 1 110 ? 3.514 0.056 18.234 1 93.75 110 ARG A C 1
ATOM 851 O O . ARG A 1 110 ? 2.764 0.529 19.094 1 93.75 110 ARG A O 1
ATOM 858 N N . GLU A 1 111 ? 4.793 0.163 18.266 1 93.94 111 GLU A N 1
ATOM 859 C CA . GLU A 1 111 ? 5.477 0.774 19.391 1 93.94 111 GLU A CA 1
ATOM 860 C C . GLU A 1 111 ? 5.336 2.293 19.375 1 93.94 111 GLU A C 1
ATOM 862 O O . GLU A 1 111 ? 5.516 2.953 20.391 1 93.94 111 GLU A O 1
ATOM 867 N N . LEU A 1 112 ? 5.105 2.809 18.203 1 94.75 112 LEU A N 1
ATOM 868 C CA . LEU A 1 112 ? 4.949 4.254 18.062 1 94.75 112 LEU A CA 1
ATOM 869 C C . LEU A 1 112 ? 3.578 4.695 18.578 1 94.75 112 LEU A C 1
ATOM 871 O O . LEU A 1 112 ? 3.385 5.867 18.906 1 94.75 112 LEU A O 1
ATOM 875 N N . ALA A 1 113 ? 2.699 3.693 18.516 1 92 113 ALA A N 1
ATOM 876 C CA . ALA A 1 113 ? 1.328 4.02 18.906 1 92 113 ALA A CA 1
ATOM 877 C C . ALA A 1 113 ? 1.18 4.062 20.422 1 92 113 ALA A C 1
ATOM 879 O O . ALA A 1 113 ? 1.48 3.082 21.109 1 92 113 ALA A O 1
ATOM 880 N N . ALA A 1 114 ? 1.408 5.258 21 1 76 114 ALA A N 1
ATOM 881 C CA . ALA A 1 114 ? 1.123 5.398 22.438 1 76 114 ALA A CA 1
ATOM 882 C C . ALA A 1 114 ? -0.374 5.277 22.703 1 76 114 ALA A C 1
ATOM 884 O O . ALA A 1 114 ? -1.189 5.879 22 1 76 114 ALA A O 1
ATOM 885 N N . THR A 1 115 ? -0.702 4.379 23.594 1 69.94 115 THR A N 1
ATOM 886 C CA . THR A 1 115 ? -2.123 4.172 23.844 1 69.94 115 THR A CA 1
ATOM 887 C C . THR A 1 115 ? -2.787 5.469 24.297 1 69.94 115 THR A C 1
ATOM 889 O O . THR A 1 115 ? -2.281 6.156 25.188 1 69.94 115 THR A O 1
ATOM 892 N N . ASN A 1 116 ? -3.814 5.887 23.453 1 69 116 ASN A N 1
ATOM 893 C CA . ASN A 1 116 ? -4.77 6.949 23.766 1 69 116 ASN A CA 1
ATOM 894 C C . ASN A 1 116 ? -4.152 8.328 23.578 1 69 116 ASN A C 1
ATOM 896 O O . ASN A 1 116 ? -4.574 9.297 24.203 1 69 116 ASN A O 1
ATOM 900 N N . LYS A 1 117 ? -3.043 8.375 22.969 1 87.5 117 LYS A N 1
ATOM 901 C CA . LYS A 1 117 ? -2.49 9.703 22.688 1 87.5 117 LYS A CA 1
ATOM 902 C C . LYS A 1 117 ? -2.23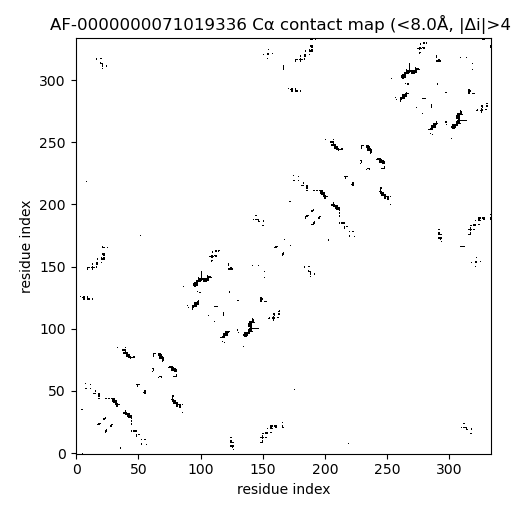6 9.891 21.188 1 87.5 117 LYS A C 1
ATOM 904 O O . LYS A 1 117 ? -1.894 8.938 20.484 1 87.5 117 LYS A O 1
ATOM 909 N N . THR A 1 118 ? -2.49 11.148 20.75 1 93.44 118 THR A N 1
ATOM 910 C CA . THR A 1 118 ? -2.227 11.5 19.359 1 93.44 118 THR A CA 1
ATOM 911 C C . THR A 1 118 ? -0.727 11.492 19.078 1 93.44 118 THR A C 1
ATOM 913 O O . THR A 1 118 ? 0.069 11.953 19.906 1 93.44 118 THR A O 1
ATOM 916 N N . VAL A 1 119 ? -0.317 10.883 18.031 1 96.31 119 VAL A N 1
ATOM 917 C CA . VAL A 1 119 ? 1.067 10.82 17.578 1 96.31 119 VAL A CA 1
ATOM 918 C C . VAL A 1 119 ? 1.175 11.383 16.172 1 96.31 119 VAL A C 1
ATOM 920 O O . VAL A 1 119 ? 0.253 11.234 15.359 1 96.31 119 VAL A O 1
ATOM 923 N N . VAL A 1 120 ? 2.223 12.117 15.922 1 96.88 120 VAL A N 1
ATOM 924 C CA . VAL A 1 120 ? 2.5 12.625 14.586 1 96.88 120 VAL A CA 1
ATOM 925 C C . VAL A 1 120 ? 3.611 11.797 13.938 1 96.88 120 VAL A C 1
ATOM 927 O O . VAL A 1 120 ? 4.664 11.578 14.547 1 96.88 120 VAL A O 1
ATOM 930 N N . VAL A 1 121 ? 3.4 11.281 12.797 1 97.19 121 VAL A N 1
ATOM 931 C CA . VAL A 1 121 ? 4.402 10.555 12.023 1 97.19 121 VAL A CA 1
ATOM 932 C C . VAL A 1 121 ? 4.602 11.234 10.672 1 97.19 121 VAL A C 1
ATOM 934 O O . VAL A 1 121 ? 3.646 11.406 9.906 1 97.19 121 VAL A O 1
ATOM 937 N N . VAL A 1 122 ? 5.801 11.641 10.391 1 97.19 122 VAL A N 1
ATOM 938 C CA . VAL A 1 122 ? 6.129 12.281 9.117 1 97.19 122 VAL A CA 1
ATOM 939 C C . VAL A 1 122 ? 6.77 11.258 8.18 1 97.19 122 VAL A C 1
ATOM 941 O O . VAL A 1 122 ? 7.738 10.586 8.547 1 97.19 122 VAL A O 1
ATOM 944 N N . VAL A 1 123 ? 6.215 11.102 6.992 1 96.62 123 VAL A N 1
ATOM 945 C CA . VAL A 1 123 ? 6.715 10.203 5.953 1 96.62 123 VAL A CA 1
ATOM 946 C C . VAL A 1 123 ? 7.168 11.016 4.742 1 96.62 123 VAL A C 1
ATOM 948 O O . VAL A 1 123 ? 6.406 11.82 4.207 1 96.62 123 VAL A O 1
ATOM 951 N N . GLY A 1 124 ? 8.414 10.82 4.328 1 92.62 124 GLY A N 1
ATOM 952 C CA . GLY A 1 124 ? 8.914 11.492 3.141 1 92.62 124 GLY A CA 1
ATOM 953 C C . GLY A 1 124 ? 8.422 10.875 1.848 1 92.62 124 GLY A C 1
ATOM 954 O O . GLY A 1 124 ? 8.82 9.758 1.495 1 92.62 124 GLY A O 1
ATOM 955 N N . ALA A 1 125 ? 7.602 11.523 1.154 1 90.19 125 ALA A N 1
ATOM 956 C CA . ALA A 1 125 ? 7.113 11.078 -0.149 1 90.19 125 ALA A CA 1
ATOM 957 C C . ALA A 1 125 ? 8.023 11.578 -1.271 1 90.19 125 ALA A C 1
ATOM 959 O O . ALA A 1 125 ? 7.57 12.266 -2.186 1 90.19 125 ALA A O 1
ATOM 960 N N . MET A 1 126 ? 9.289 11.18 -1.172 1 79.75 126 MET A N 1
ATOM 961 C CA . MET A 1 126 ? 10.289 11.648 -2.129 1 79.75 126 MET A CA 1
ATOM 962 C C . MET A 1 126 ? 11.047 10.477 -2.748 1 79.75 126 MET A C 1
ATOM 964 O O . MET A 1 126 ? 11.109 9.398 -2.16 1 79.75 126 MET A O 1
ATOM 968 N N . ALA A 1 127 ? 11.562 10.781 -3.934 1 71.38 127 ALA A N 1
ATOM 969 C CA . ALA A 1 127 ? 12.352 9.75 -4.609 1 71.38 127 ALA A CA 1
ATOM 970 C C . ALA A 1 127 ? 13.711 9.578 -3.943 1 71.38 127 ALA A C 1
ATOM 972 O O . ALA A 1 127 ? 14.242 8.461 -3.887 1 71.38 127 ALA A O 1
ATOM 973 N N . HIS A 1 128 ? 14.234 10.562 -3.514 1 70.06 128 HIS A N 1
ATOM 974 C CA . HIS A 1 128 ? 15.555 10.562 -2.889 1 70.06 128 HIS A CA 1
ATOM 975 C C . HIS A 1 128 ? 15.703 11.727 -1.913 1 70.06 128 HIS A C 1
ATOM 977 O O . HIS A 1 128 ? 14.969 12.711 -2.002 1 70.06 128 HIS A O 1
ATOM 983 N N . GLY A 1 129 ? 16.531 11.461 -0.917 1 73 129 GLY A N 1
ATOM 984 C CA . GLY A 1 129 ? 16.812 12.555 0.001 1 73 129 GLY A CA 1
ATOM 985 C C . GLY A 1 129 ? 16.328 12.289 1.414 1 73 129 GLY A C 1
ATOM 986 O O . GLY A 1 129 ? 15.867 11.188 1.716 1 73 129 GLY A O 1
ATOM 987 N N . LYS A 1 130 ? 16.703 13.266 2.324 1 77 130 LYS A N 1
ATOM 988 C CA . LYS A 1 130 ? 16.359 13.18 3.74 1 77 130 LYS A CA 1
ATOM 989 C C . LYS A 1 130 ? 15.492 14.367 4.164 1 77 130 LYS A C 1
ATOM 991 O O . LYS A 1 130 ? 15.719 15.492 3.713 1 77 130 LYS A O 1
ATOM 996 N N . LEU A 1 131 ? 14.547 13.992 4.973 1 84.38 131 LEU A N 1
ATOM 997 C CA . LEU A 1 131 ? 13.719 15.047 5.543 1 84.38 131 LEU A CA 1
ATOM 998 C C . LEU A 1 131 ? 14.508 15.859 6.57 1 84.38 131 LEU A C 1
ATOM 1000 O O . LEU A 1 131 ? 15.289 15.297 7.34 1 84.38 131 LEU A O 1
ATOM 1004 N N . ASP A 1 132 ? 14.492 17.141 6.438 1 82.75 132 ASP A N 1
ATOM 1005 C CA . ASP A 1 132 ? 15.078 18.047 7.418 1 82.75 132 ASP A CA 1
ATOM 1006 C C . ASP A 1 132 ? 14 18.859 8.117 1 82.75 132 ASP A C 1
ATOM 1008 O O . ASP A 1 132 ? 13.641 19.953 7.656 1 82.75 132 ASP A O 1
ATOM 1012 N N . LEU A 1 133 ? 13.57 18.297 9.211 1 88.75 133 LEU A N 1
ATOM 1013 C CA . LEU A 1 133 ? 12.438 18.906 9.906 1 88.75 133 LEU A CA 1
ATOM 1014 C C . LEU A 1 133 ? 12.852 19.391 11.289 1 88.75 133 LEU A C 1
ATOM 1016 O O . LEU A 1 133 ? 13.641 18.75 11.969 1 88.75 133 LEU A O 1
ATOM 1020 N N . ASP A 1 134 ? 12.281 20.531 11.758 1 89.62 134 ASP A N 1
ATOM 1021 C CA . ASP A 1 134 ? 12.641 21.125 13.039 1 89.62 134 ASP A CA 1
ATOM 1022 C C . ASP A 1 134 ? 11.578 20.859 14.102 1 89.62 134 ASP A C 1
ATOM 1024 O O . ASP A 1 134 ? 11.734 21.234 15.258 1 89.62 134 ASP A O 1
ATOM 1028 N N . TYR A 1 135 ? 10.547 20.203 13.703 1 92.56 135 TYR A N 1
ATOM 1029 C CA . TYR A 1 135 ? 9.461 20.047 14.664 1 92.56 135 TYR A CA 1
ATOM 1030 C C . TYR A 1 135 ? 9.328 18.594 15.125 1 92.56 135 TYR A C 1
ATOM 1032 O O . TYR A 1 135 ? 8.516 18.281 15.992 1 92.56 135 TYR A O 1
ATOM 1040 N N . THR A 1 136 ? 10.055 17.672 14.539 1 93.62 136 THR A N 1
ATOM 1041 C CA . THR A 1 136 ? 10.008 16.266 14.961 1 93.62 136 THR A CA 1
ATOM 1042 C C . THR A 1 136 ? 10.984 16.016 16.109 1 93.62 136 THR A C 1
ATOM 1044 O O . THR A 1 136 ? 12.008 16.703 16.219 1 93.62 136 THR A O 1
ATOM 1047 N N . GLU A 1 137 ? 10.664 15.086 16.938 1 92.81 137 GLU A N 1
ATOM 1048 C CA . GLU A 1 137 ? 11.422 14.828 18.156 1 92.81 137 GLU A CA 1
ATOM 1049 C C . GLU A 1 137 ? 12.359 13.641 17.969 1 92.81 137 GLU A C 1
ATOM 1051 O O . GLU A 1 137 ? 13.383 13.539 18.656 1 92.81 137 GLU A O 1
ATOM 1056 N N . GLU A 1 138 ? 11.992 12.727 17.141 1 94.25 138 GLU A N 1
ATOM 1057 C CA . GLU A 1 138 ? 12.766 11.5 16.969 1 94.25 138 GLU A CA 1
ATOM 1058 C C . GLU A 1 138 ? 12.688 10.992 15.539 1 94.25 138 GLU A C 1
ATOM 1060 O O . GLU A 1 138 ? 11.641 11.086 14.891 1 94.25 138 GLU A O 1
ATOM 1065 N N . GLU A 1 139 ? 13.766 10.484 15.07 1 95.38 139 GLU A N 1
ATOM 1066 C CA . GLU A 1 139 ? 13.82 9.773 13.805 1 95.38 139 GLU A CA 1
ATOM 1067 C C . GLU A 1 139 ? 13.82 8.258 14.016 1 95.38 139 GLU A C 1
ATOM 1069 O O . GLU A 1 139 ? 14.578 7.742 14.844 1 95.38 139 GLU A O 1
ATOM 1074 N N . VAL A 1 140 ? 12.992 7.574 13.297 1 96.19 140 VAL A N 1
ATOM 1075 C CA . VAL A 1 140 ? 12.898 6.133 13.508 1 96.19 140 VAL A CA 1
ATOM 1076 C C . VAL A 1 140 ? 12.82 5.422 12.156 1 96.19 140 VAL A C 1
ATOM 1078 O O . VAL A 1 140 ? 12.289 5.969 11.188 1 96.19 140 VAL A O 1
ATOM 1081 N N . ALA A 1 141 ? 13.414 4.277 12.086 1 96.56 141 ALA A N 1
ATOM 1082 C CA . ALA A 1 141 ? 13.148 3.324 11.016 1 96.56 141 ALA A CA 1
ATOM 1083 C C . ALA A 1 141 ? 12.094 2.309 11.43 1 96.56 141 ALA A C 1
ATOM 1085 O O . ALA A 1 141 ? 12.062 1.878 12.586 1 96.56 141 ALA A O 1
ATOM 1086 N N . ILE A 1 142 ? 11.25 1.927 10.516 1 96.56 142 ILE A N 1
ATOM 1087 C CA . ILE A 1 142 ? 10.219 0.976 10.906 1 96.56 142 ILE A CA 1
ATOM 1088 C C . ILE A 1 142 ? 10.453 -0.359 10.203 1 96.56 142 ILE A C 1
ATOM 1090 O O . ILE A 1 142 ? 9.586 -1.234 10.211 1 96.56 142 ILE A O 1
ATOM 1094 N N . SER A 1 143 ? 11.539 -0.479 9.492 1 96.38 143 SER A N 1
ATOM 1095 C CA . SER A 1 143 ? 11.961 -1.695 8.797 1 96.38 143 SER A CA 1
ATOM 1096 C C . SER A 1 143 ? 13.477 -1.744 8.633 1 96.38 143 SER A C 1
ATOM 1098 O O . SER A 1 143 ? 14.125 -0.706 8.492 1 96.38 143 SER A O 1
ATOM 1100 N N . GLN A 1 144 ? 14.008 -2.885 8.633 1 95.12 144 GLN A N 1
ATOM 1101 C CA . GLN A 1 144 ? 15.43 -3.059 8.359 1 95.12 144 GLN A CA 1
ATOM 1102 C C . GLN A 1 144 ? 15.711 -3.006 6.859 1 95.12 144 GLN A C 1
ATOM 1104 O O . GLN A 1 144 ? 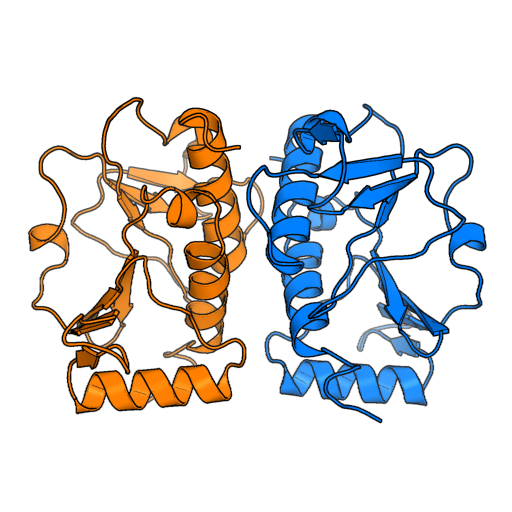16.875 -3.02 6.445 1 95.12 144 GLN A O 1
ATOM 1109 N N . TYR A 1 145 ? 14.664 -2.977 6.086 1 94.88 145 TYR A N 1
ATOM 1110 C CA . TYR A 1 145 ? 14.742 -2.805 4.641 1 94.88 145 TYR A CA 1
ATOM 1111 C C . TYR A 1 145 ? 14.219 -1.433 4.227 1 94.88 145 TYR A C 1
ATOM 1113 O O . TYR A 1 145 ? 13.32 -0.883 4.867 1 94.88 145 TYR A O 1
ATOM 1121 N N . PRO A 1 146 ? 14.852 -0.852 3.191 1 93.69 146 PRO A N 1
ATOM 1122 C CA . PRO A 1 146 ? 14.242 0.367 2.66 1 93.69 146 PRO A CA 1
ATOM 1123 C C . PRO A 1 146 ? 12.797 0.153 2.217 1 93.69 146 PRO A C 1
ATOM 1125 O O . PRO A 1 146 ? 12.461 -0.903 1.674 1 93.69 146 PRO A O 1
ATOM 1128 N N . LEU A 1 147 ? 12.008 1.083 2.521 1 95.81 147 LEU A N 1
ATOM 1129 C CA . LEU A 1 147 ? 10.594 1.025 2.15 1 95.81 147 LEU A CA 1
ATOM 1130 C C . LEU A 1 147 ? 10.234 2.164 1.2 1 95.81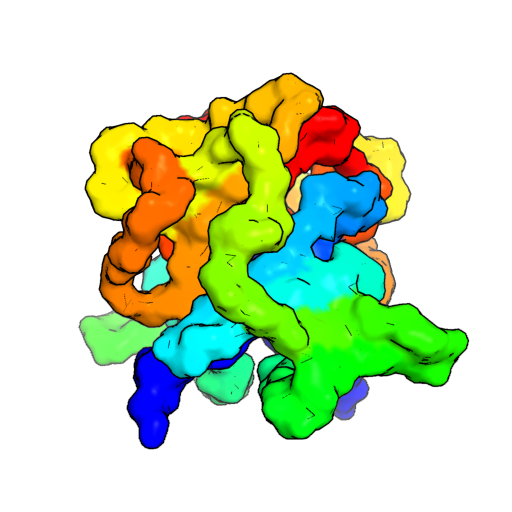 147 LEU A C 1
ATOM 1132 O O . LEU A 1 147 ? 10.82 3.246 1.273 1 95.81 147 LEU A O 1
ATOM 1136 N N . SER A 1 148 ? 9.289 1.853 0.339 1 95.06 148 SER A N 1
ATOM 1137 C CA . SER A 1 148 ? 8.648 2.98 -0.333 1 95.06 148 SER A CA 1
ATOM 1138 C C . SER A 1 148 ? 7.844 3.824 0.648 1 95.06 148 SER A C 1
ATOM 1140 O O . SER A 1 148 ? 7.484 3.355 1.729 1 95.06 148 SER A O 1
ATOM 1142 N N . ALA A 1 149 ? 7.57 5.039 0.261 1 96.06 149 ALA A N 1
ATOM 1143 C CA . ALA A 1 149 ? 6.75 5.918 1.094 1 96.06 149 ALA A CA 1
ATOM 1144 C C . ALA A 1 149 ? 5.355 5.332 1.299 1 96.06 149 ALA A C 1
ATOM 1146 O O . ALA A 1 149 ? 4.82 5.359 2.41 1 96.06 149 ALA A O 1
ATOM 1147 N N . ALA A 1 150 ? 4.75 4.781 0.233 1 97.19 150 ALA A N 1
ATOM 1148 C CA . ALA A 1 150 ? 3.412 4.199 0.312 1 97.19 150 ALA A CA 1
ATOM 1149 C C . ALA A 1 150 ? 3.387 3.014 1.271 1 97.19 150 ALA A C 1
ATOM 1151 O O . ALA A 1 150 ? 2.475 2.889 2.092 1 97.19 150 ALA A O 1
ATOM 1152 N N . LEU A 1 151 ? 4.383 2.184 1.143 1 97.44 151 LEU A N 1
ATOM 1153 C CA . LEU A 1 151 ? 4.461 1.032 2.037 1 97.44 151 LEU A CA 1
ATOM 1154 C C . LEU A 1 151 ? 4.684 1.479 3.479 1 97.44 151 LEU A C 1
ATOM 1156 O O . LEU A 1 151 ? 4.152 0.868 4.41 1 97.44 151 LEU A O 1
ATOM 1160 N N . THR A 1 152 ? 5.508 2.506 3.699 1 97.62 152 THR A N 1
ATOM 1161 C CA . THR A 1 152 ? 5.684 3.08 5.027 1 97.62 152 THR A CA 1
ATOM 1162 C C . THR A 1 152 ? 4.344 3.512 5.613 1 97.62 152 THR A C 1
ATOM 1164 O O . THR A 1 152 ? 4.02 3.176 6.754 1 97.62 152 THR A O 1
ATOM 1167 N N . CYS A 1 153 ? 3.543 4.207 4.816 1 98.44 153 CYS A N 1
ATOM 1168 C CA . CYS A 1 153 ? 2.225 4.648 5.258 1 98.44 153 CYS A CA 1
ATOM 1169 C C . CYS A 1 153 ? 1.353 3.463 5.648 1 98.44 153 CYS A C 1
ATOM 1171 O O . CYS A 1 153 ? 0.691 3.486 6.688 1 98.44 153 CYS A O 1
ATOM 1173 N N . ALA A 1 154 ? 1.397 2.43 4.828 1 98.19 154 ALA A N 1
ATOM 1174 C CA . ALA A 1 154 ? 0.583 1.246 5.09 1 98.19 154 ALA A CA 1
ATOM 1175 C C . ALA A 1 154 ? 0.998 0.572 6.395 1 98.19 154 ALA A C 1
ATOM 1177 O O . ALA A 1 154 ? 0.148 0.2 7.207 1 98.19 154 ALA A O 1
ATOM 1178 N N . LYS A 1 155 ? 2.297 0.418 6.613 1 97.69 155 LYS A N 1
ATOM 1179 C CA . LYS A 1 155 ? 2.805 -0.256 7.805 1 97.69 155 LYS A CA 1
ATOM 1180 C C . LYS A 1 155 ? 2.514 0.557 9.062 1 97.69 155 LYS A C 1
ATOM 1182 O O . LYS A 1 155 ? 2.135 -0.001 10.094 1 97.69 155 LYS A O 1
ATOM 1187 N N . VAL A 1 156 ? 2.719 1.867 8.961 1 97.44 156 VAL A N 1
ATOM 1188 C CA . VAL A 1 156 ? 2.443 2.73 10.102 1 97.44 156 VAL A CA 1
ATOM 1189 C C . VAL A 1 156 ? 0.97 2.627 10.492 1 97.44 156 VAL A C 1
ATOM 1191 O O . VAL A 1 156 ? 0.642 2.385 11.656 1 97.44 156 VAL A O 1
ATOM 1194 N N . CYS A 1 157 ? 0.058 2.752 9.477 1 97.81 157 CYS A N 1
ATOM 1195 C CA . CYS A 1 157 ? -1.368 2.652 9.773 1 97.81 157 CYS A CA 1
ATOM 1196 C C . CYS A 1 157 ? -1.706 1.295 10.375 1 97.81 157 CYS A C 1
ATOM 1198 O O . CYS A 1 157 ? -2.441 1.217 11.359 1 97.81 157 CYS A O 1
ATOM 1200 N N . SER A 1 158 ? -1.134 0.248 9.836 1 96.56 158 SER A N 1
ATOM 1201 C CA . SER A 1 158 ? -1.414 -1.095 10.336 1 96.56 158 SER A CA 1
ATOM 1202 C C . SER A 1 158 ? -0.971 -1.25 11.781 1 96.56 158 SER A C 1
ATOM 1204 O O . SER A 1 158 ? -1.673 -1.862 12.594 1 96.56 158 SER A O 1
ATOM 1206 N N . GLY A 1 159 ? 0.21 -0.737 12.086 1 95.44 159 GLY A N 1
ATOM 1207 C CA . GLY A 1 159 ? 0.684 -0.787 13.461 1 95.44 159 GLY A CA 1
ATOM 1208 C C . GLY A 1 159 ? -0.232 -0.07 14.43 1 95.44 159 GLY A C 1
ATOM 1209 O O . GLY A 1 159 ? -0.528 -0.588 15.508 1 95.44 159 GLY A O 1
ATOM 1210 N N . PHE A 1 160 ? -0.677 1.094 14.078 1 96.5 160 PHE A N 1
ATOM 1211 C CA . PHE A 1 160 ? -1.56 1.872 14.938 1 96.5 160 PHE A CA 1
ATOM 1212 C C . PHE A 1 160 ? -2.918 1.193 15.078 1 96.5 160 PHE A C 1
ATOM 1214 O O . PHE A 1 160 ? -3.508 1.189 16.156 1 96.5 160 PHE A O 1
ATOM 1221 N N . GLU A 1 161 ? -3.42 0.646 13.922 1 96.06 161 GLU A N 1
ATOM 1222 C CA . GLU A 1 161 ? -4.676 -0.1 13.961 1 96.06 161 GLU A CA 1
ATOM 1223 C C . GLU A 1 161 ? -4.617 -1.217 15 1 96.06 161 GLU A C 1
ATOM 1225 O O . GLU A 1 161 ? -5.527 -1.361 15.82 1 96.06 161 GLU A O 1
ATOM 1230 N N . GLU A 1 162 ? -3.553 -1.921 14.961 1 93.12 162 GLU A N 1
ATOM 1231 C CA . GLU A 1 162 ? -3.4 -3.031 15.898 1 93.12 162 GLU A CA 1
ATOM 1232 C C . GLU A 1 162 ? -3.32 -2.531 17.328 1 93.12 162 GLU A C 1
ATOM 1234 O O . GLU A 1 162 ? -3.984 -3.07 18.219 1 93.12 162 GLU A O 1
ATOM 1239 N N . SER A 1 163 ? -2.588 -1.562 17.562 1 93.94 163 SER A N 1
ATOM 1240 C CA . SER A 1 163 ? -2.393 -1.026 18.906 1 93.94 163 SER A CA 1
ATOM 1241 C C . SER A 1 163 ? -3.686 -0.434 19.453 1 93.94 163 SER A C 1
ATOM 1243 O O . SER A 1 163 ? -3.953 -0.52 20.656 1 93.94 163 SER A O 1
ATOM 1245 N N . TRP A 1 164 ? -4.48 0.172 18.594 1 94.31 164 TRP A N 1
ATOM 1246 C CA . TRP A 1 164 ? -5.668 0.896 19.031 1 94.31 164 TRP A CA 1
ATOM 1247 C C . TRP A 1 164 ? -6.918 0.032 18.891 1 94.31 164 TRP A C 1
ATOM 1249 O O . TRP A 1 164 ? -8.031 0.5 19.125 1 94.31 164 TRP A O 1
ATOM 1259 N N . GLY A 1 165 ? -6.766 -1.197 18.438 1 92.38 165 GLY A N 1
ATOM 1260 C CA . GLY A 1 165 ? -7.863 -2.146 18.375 1 92.38 165 GLY A CA 1
ATOM 1261 C C . GLY A 1 165 ? -8.797 -1.907 17.203 1 92.38 165 GLY A C 1
ATOM 1262 O O . GLY A 1 165 ? -10.016 -2.07 17.328 1 92.38 165 GLY A O 1
ATOM 1263 N N . VAL A 1 166 ? -8.18 -1.304 16.172 1 90.25 166 VAL A N 1
ATOM 1264 C CA . VAL A 1 166 ? -8.93 -1.139 14.93 1 90.25 166 VAL A CA 1
ATOM 1265 C C . VAL A 1 166 ? -8.68 -2.334 14.016 1 90.25 166 VAL A C 1
ATOM 1267 O O . VAL A 1 166 ? -7.543 -2.578 13.594 1 90.25 166 VAL A O 1
ATOM 1270 N N . ASN A 1 167 ? -9.406 -3.402 13.984 1 75.94 167 ASN A N 1
ATOM 1271 C CA . ASN A 1 167 ? -9.086 -4.582 13.188 1 75.94 167 ASN A CA 1
ATOM 1272 C C . ASN A 1 167 ? -10.109 -4.805 12.078 1 75.94 167 ASN A C 1
ATOM 1274 O O . ASN A 1 167 ? -11.289 -4.469 12.234 1 75.94 167 ASN A O 1
ATOM 1278 N N . MET B 1 1 ? -13.266 -4.906 -25 1 33 1 MET B N 1
ATOM 1279 C CA . MET B 1 1 ? -12.82 -5.387 -23.703 1 33 1 MET B CA 1
ATOM 1280 C C . MET B 1 1 ? -13.18 -4.391 -22.594 1 33 1 MET B C 1
ATOM 1282 O O . MET B 1 1 ? -12.977 -3.186 -22.75 1 33 1 MET B O 1
ATOM 1286 N N . ASP B 1 2 ? -14.094 -4.57 -21.859 1 39.47 2 ASP B N 1
ATOM 1287 C CA . ASP B 1 2 ? -14.602 -3.65 -20.844 1 39.47 2 ASP B CA 1
ATOM 1288 C C . ASP B 1 2 ? -13.484 -3.189 -19.906 1 39.47 2 ASP B C 1
ATOM 1290 O O . ASP B 1 2 ? -12.93 -3.988 -19.156 1 39.47 2 ASP B O 1
ATOM 1294 N N . PRO B 1 3 ? -12.883 -2.119 -20.312 1 43.75 3 PRO B N 1
ATOM 1295 C CA . PRO B 1 3 ? -11.812 -1.575 -19.469 1 43.75 3 PRO B CA 1
ATOM 1296 C C . PRO B 1 3 ? -12.094 -1.758 -17.984 1 43.75 3 PRO B C 1
ATOM 1298 O O . PRO B 1 3 ? -11.156 -1.86 -17.188 1 43.75 3 PRO B O 1
ATOM 1301 N N . ALA B 1 4 ? -13.547 -1.661 -17.688 1 47.31 4 ALA B N 1
ATOM 1302 C CA . ALA B 1 4 ? -13.961 -1.891 -16.312 1 47.31 4 ALA B CA 1
ATOM 1303 C C . ALA B 1 4 ? -13.609 -3.307 -15.859 1 47.31 4 ALA B C 1
ATOM 1305 O O . ALA B 1 4 ? -13.523 -3.578 -14.656 1 47.31 4 ALA B O 1
ATOM 1306 N N . ALA B 1 5 ? -13.453 -4.211 -16.844 1 55.22 5 ALA B N 1
ATOM 1307 C CA . ALA B 1 5 ? -13.188 -5.617 -16.547 1 55.22 5 ALA B CA 1
ATOM 1308 C C . ALA B 1 5 ? -11.719 -5.844 -16.219 1 55.22 5 ALA B C 1
ATOM 1310 O O . ALA B 1 5 ? -11.375 -6.738 -15.438 1 55.22 5 ALA B O 1
ATOM 1311 N N . CYS B 1 6 ? -10.844 -4.973 -16.906 1 63.25 6 CYS B N 1
ATOM 1312 C CA . CYS B 1 6 ? -9.422 -5.039 -16.609 1 63.25 6 CYS B CA 1
ATOM 1313 C C . CYS B 1 6 ? -8.969 -3.822 -15.805 1 63.25 6 CYS B C 1
ATOM 1315 O O . CYS B 1 6 ? -9.25 -2.686 -16.188 1 63.25 6 CYS B O 1
ATOM 1317 N N . ARG B 1 7 ? -8.617 -4.035 -14.492 1 82 7 ARG B N 1
ATOM 1318 C CA . ARG B 1 7 ? -8.125 -2.945 -13.656 1 82 7 ARG B CA 1
ATOM 1319 C C . ARG B 1 7 ? -6.613 -3.037 -13.469 1 82 7 ARG B C 1
ATOM 1321 O O . ARG B 1 7 ? -6.137 -3.391 -12.391 1 82 7 ARG B O 1
ATOM 1328 N N . PRO B 1 8 ? -5.902 -2.711 -14.703 1 87.81 8 PRO B N 1
ATOM 1329 C CA . PRO B 1 8 ? -4.445 -2.775 -14.594 1 87.81 8 PRO B CA 1
ATOM 1330 C C . PRO B 1 8 ? -3.895 -1.865 -13.492 1 87.81 8 PRO B C 1
ATOM 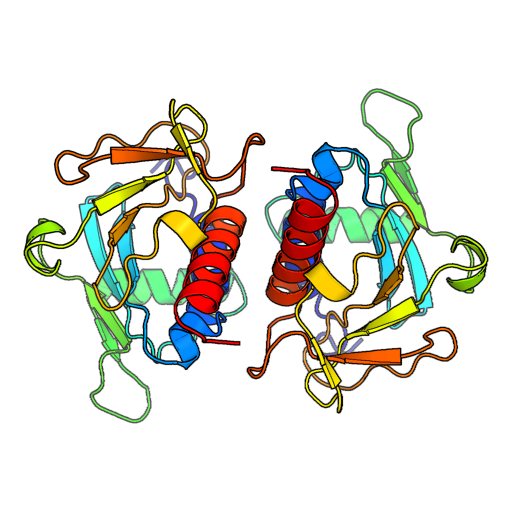1332 O O . PRO B 1 8 ? -2.826 -2.137 -12.938 1 87.81 8 PRO B O 1
ATOM 1335 N N . ASP B 1 9 ? -4.621 -0.787 -13.188 1 91 9 ASP B N 1
ATOM 1336 C CA . ASP B 1 9 ? -4.188 0.128 -12.133 1 91 9 ASP B CA 1
ATOM 1337 C C . ASP B 1 9 ? -4.152 -0.572 -10.773 1 91 9 ASP B C 1
ATOM 1339 O O . ASP B 1 9 ? -3.225 -0.371 -9.992 1 91 9 ASP B O 1
ATOM 1343 N N . ILE B 1 10 ? -5.156 -1.437 -10.508 1 93.06 10 ILE B N 1
ATOM 1344 C CA . ILE B 1 10 ? -5.211 -2.17 -9.242 1 93.06 10 ILE B CA 1
ATOM 1345 C C . ILE B 1 10 ? -4.074 -3.188 -9.188 1 93.06 10 ILE B C 1
ATOM 1347 O O . ILE B 1 10 ? -3.373 -3.287 -8.18 1 93.06 10 ILE B O 1
ATOM 1351 N N . ALA B 1 11 ? -3.9 -3.938 -10.289 1 95.19 11 ALA B N 1
ATOM 1352 C CA . ALA B 1 11 ? -2.805 -4.902 -10.352 1 95.19 11 ALA B CA 1
ATOM 1353 C C . ALA B 1 11 ? -1.459 -4.215 -10.133 1 95.19 11 ALA B C 1
ATOM 1355 O O . ALA B 1 11 ? -0.6 -4.734 -9.414 1 95.19 11 ALA B O 1
ATOM 1356 N N . HIS B 1 12 ? -1.304 -3.088 -10.781 1 96.12 12 HIS B N 1
ATOM 1357 C CA . HIS B 1 12 ? -0.073 -2.316 -10.648 1 96.12 12 HIS B CA 1
ATOM 1358 C C . HIS B 1 12 ? 0.185 -1.942 -9.195 1 96.12 12 HIS B C 1
ATOM 1360 O O . HIS B 1 12 ? 1.278 -2.176 -8.672 1 96.12 12 HIS B O 1
ATOM 1366 N N . GLN B 1 13 ? -0.798 -1.436 -8.547 1 95.62 13 GLN B N 1
ATOM 1367 C CA . GLN B 1 13 ? -0.668 -1.033 -7.152 1 95.62 13 GLN B CA 1
ATOM 1368 C C . GLN B 1 13 ? -0.333 -2.229 -6.262 1 95.62 13 GLN B C 1
ATOM 1370 O O . GLN B 1 13 ? 0.5 -2.123 -5.359 1 95.62 13 GLN B O 1
ATOM 1375 N N . CYS B 1 14 ? -0.981 -3.309 -6.523 1 97.69 14 CYS B N 1
ATOM 1376 C CA . CYS B 1 14 ? -0.705 -4.523 -5.762 1 97.69 14 CYS B CA 1
ATOM 1377 C C . CYS B 1 14 ? 0.751 -4.945 -5.918 1 97.69 14 CYS B C 1
ATOM 1379 O O . CYS B 1 14 ? 1.424 -5.246 -4.93 1 97.69 14 CYS B O 1
ATOM 1381 N N . LEU B 1 15 ? 1.19 -4.949 -7.133 1 98.31 15 LEU B N 1
ATOM 1382 C CA . LEU B 1 15 ? 2.541 -5.422 -7.414 1 98.31 15 LEU B CA 1
ATOM 1383 C C . LEU B 1 15 ? 3.582 -4.5 -6.781 1 98.31 15 LEU B C 1
ATOM 1385 O O . LEU B 1 15 ? 4.625 -4.965 -6.312 1 98.31 15 LEU B O 1
ATOM 1389 N N . LEU B 1 16 ? 3.287 -3.219 -6.75 1 97.75 16 LEU B N 1
ATOM 1390 C CA . LEU B 1 16 ? 4.188 -2.299 -6.062 1 97.75 16 LEU B CA 1
ATOM 1391 C C . LEU B 1 16 ? 4.309 -2.658 -4.586 1 97.75 16 LEU B C 1
ATOM 1393 O O . LEU B 1 16 ? 5.414 -2.715 -4.043 1 97.75 16 LEU B O 1
ATOM 1397 N N . MET B 1 17 ? 3.197 -2.928 -3.945 1 98.31 17 MET B N 1
ATOM 1398 C CA . MET B 1 17 ? 3.209 -3.266 -2.523 1 98.31 17 MET B CA 1
ATOM 1399 C C . MET B 1 17 ? 3.947 -4.578 -2.283 1 98.31 17 MET B C 1
ATOM 1401 O O . MET B 1 17 ? 4.676 -4.715 -1.3 1 98.31 17 MET B O 1
ATOM 1405 N N . LEU B 1 18 ? 3.754 -5.516 -3.154 1 98.69 18 LEU B N 1
ATOM 1406 C CA . LEU B 1 18 ? 4.332 -6.848 -2.996 1 98.69 18 LEU B CA 1
ATOM 1407 C C . LEU B 1 18 ? 5.84 -6.816 -3.223 1 98.69 18 LEU B C 1
ATOM 1409 O O . LEU B 1 18 ? 6.605 -7.312 -2.395 1 98.69 18 LEU B O 1
ATOM 1413 N N . PHE B 1 19 ? 6.281 -6.191 -4.238 1 98.38 19 PHE B N 1
ATOM 1414 C CA . PHE B 1 19 ? 7.684 -6.297 -4.633 1 98.38 19 PHE B CA 1
ATOM 1415 C C . PHE B 1 19 ? 8.547 -5.32 -3.84 1 98.38 19 PHE B C 1
ATOM 1417 O O . PHE B 1 19 ? 9.75 -5.523 -3.703 1 98.38 19 PHE B O 1
ATOM 1424 N N . ASP B 1 20 ? 7.91 -4.25 -3.295 1 97 20 ASP B N 1
ATOM 1425 C CA . ASP B 1 20 ? 8.641 -3.348 -2.412 1 97 20 ASP B CA 1
ATOM 1426 C C . ASP B 1 20 ? 8.711 -3.902 -0.992 1 97 20 ASP B C 1
ATOM 1428 O O . ASP B 1 20 ? 9.422 -3.367 -0.144 1 97 20 ASP B O 1
ATOM 1432 N N . SER B 1 21 ? 8.039 -4.969 -0.724 1 98.19 21 SER B N 1
ATOM 1433 C CA . SER B 1 21 ? 7.934 -5.477 0.641 1 98.19 21 SER B CA 1
ATOM 1434 C C . SER B 1 21 ? 9.25 -6.086 1.111 1 98.19 21 SER B C 1
ATOM 1436 O O . SER B 1 21 ? 9.977 -6.684 0.32 1 98.19 21 SER B O 1
ATOM 1438 N N . PRO B 1 22 ? 9.508 -5.91 2.443 1 97.81 22 PRO B N 1
ATOM 1439 C CA . PRO B 1 22 ? 10.641 -6.637 3.021 1 97.81 22 PRO B CA 1
ATOM 1440 C C . PRO B 1 22 ? 10.547 -8.148 2.803 1 97.81 22 PRO B C 1
ATOM 1442 O O . PRO B 1 22 ? 11.578 -8.812 2.664 1 97.81 22 PRO B O 1
ATOM 1445 N N . LEU B 1 23 ? 9.352 -8.664 2.73 1 97.5 23 LEU B N 1
ATOM 1446 C CA . LEU B 1 23 ? 9.148 -10.094 2.496 1 97.5 23 LEU B CA 1
ATOM 1447 C C . LEU B 1 23 ? 9.773 -10.516 1.17 1 97.5 23 LEU B C 1
ATOM 1449 O O . LEU B 1 23 ? 10.445 -11.547 1.097 1 97.5 23 LEU B O 1
ATOM 1453 N N . ASN B 1 24 ? 9.531 -9.719 0.156 1 98.25 24 ASN B N 1
ATOM 1454 C CA . ASN B 1 24 ? 10.125 -10.008 -1.143 1 98.25 24 ASN B CA 1
ATOM 1455 C C . ASN B 1 24 ? 11.648 -9.836 -1.107 1 98.25 24 ASN B C 1
ATOM 1457 O O . ASN B 1 24 ? 12.375 -10.656 -1.657 1 98.25 24 ASN B O 1
ATOM 1461 N N . ARG B 1 25 ? 12.078 -8.781 -0.438 1 96.69 25 ARG B N 1
ATOM 1462 C CA . ARG B 1 25 ? 13.508 -8.492 -0.366 1 96.69 25 ARG B CA 1
ATOM 1463 C C . ARG B 1 25 ? 14.258 -9.609 0.35 1 96.69 25 ARG B C 1
ATOM 1465 O O . ARG B 1 25 ? 15.43 -9.859 0.062 1 96.69 25 ARG B O 1
ATOM 1472 N N . ALA B 1 26 ? 13.602 -10.242 1.244 1 96.75 26 ALA B N 1
ATOM 1473 C CA . ALA B 1 26 ? 14.195 -11.336 2.006 1 96.75 26 ALA B CA 1
ATOM 1474 C C . ALA B 1 26 ? 14.141 -12.641 1.217 1 96.75 26 ALA B C 1
ATOM 1476 O O . ALA B 1 26 ? 14.633 -13.672 1.68 1 96.75 26 ALA B O 1
ATOM 1477 N N . GLY B 1 27 ? 13.492 -12.625 0.025 1 95.81 27 GLY B N 1
ATOM 1478 C CA . GLY B 1 27 ? 13.438 -13.805 -0.818 1 95.81 27 GLY B CA 1
ATOM 1479 C C . GLY B 1 27 ? 12.367 -14.797 -0.39 1 95.81 27 GLY B C 1
ATOM 1480 O O . GLY B 1 27 ? 12.453 -15.984 -0.706 1 95.81 27 GLY B O 1
ATOM 1481 N N . LEU B 1 28 ? 11.336 -14.32 0.322 1 96.19 28 LEU B N 1
ATOM 1482 C CA . LEU B 1 28 ? 10.352 -15.227 0.908 1 96.19 28 LEU B CA 1
ATOM 1483 C C . LEU B 1 28 ? 8.992 -15.062 0.232 1 96.19 28 LEU B C 1
ATOM 1485 O O . LEU B 1 28 ? 7.969 -15.461 0.788 1 96.19 28 LEU B O 1
ATOM 1489 N N . LEU B 1 29 ? 8.992 -14.477 -1.014 1 97.56 29 LEU B N 1
ATOM 1490 C CA . LEU B 1 29 ? 7.73 -14.211 -1.697 1 97.56 29 LEU B CA 1
ATOM 1491 C C . LEU B 1 29 ? 7.809 -14.617 -3.164 1 97.56 29 LEU B C 1
ATOM 1493 O O . LEU B 1 29 ? 8.789 -14.312 -3.846 1 97.56 29 LEU B O 1
ATOM 1497 N N . GLN B 1 30 ? 6.891 -15.367 -3.596 1 98.06 30 GLN B N 1
ATOM 1498 C CA . GLN B 1 30 ? 6.656 -15.648 -5.008 1 98.06 30 GLN B CA 1
ATOM 1499 C C . GLN B 1 30 ? 5.281 -15.156 -5.445 1 98.06 30 GLN B C 1
ATOM 1501 O O . GLN B 1 30 ? 4.281 -15.406 -4.77 1 98.06 30 GLN B O 1
ATOM 1506 N N . VAL B 1 31 ? 5.238 -14.414 -6.574 1 98.56 31 VAL B N 1
ATOM 1507 C CA . VAL B 1 31 ? 3.994 -13.781 -6.992 1 98.56 31 VAL B CA 1
ATOM 1508 C C . VAL B 1 31 ? 3.551 -14.352 -8.336 1 98.56 31 VAL B C 1
ATOM 1510 O O . VAL B 1 31 ? 4.359 -14.484 -9.258 1 98.56 31 VAL B O 1
ATOM 1513 N N . PHE B 1 32 ? 2.312 -14.711 -8.438 1 98 32 PHE B N 1
ATOM 1514 C CA . PHE B 1 32 ? 1.629 -15.062 -9.68 1 98 32 PHE B CA 1
ATOM 1515 C C . PHE B 1 32 ? 0.471 -14.109 -9.945 1 98 32 PHE B C 1
ATOM 1517 O O . PHE B 1 32 ? -0.183 -13.641 -9.016 1 98 32 PHE B O 1
ATOM 1524 N N . VAL B 1 33 ? 0.274 -13.797 -11.172 1 96.62 33 VAL B N 1
ATOM 1525 C CA . VAL B 1 33 ? -0.885 -13.008 -11.586 1 96.62 33 VAL B CA 1
ATOM 1526 C C . VAL B 1 33 ? -1.753 -13.828 -12.539 1 96.62 33 VAL B C 1
ATOM 1528 O O . VAL B 1 33 ? -1.27 -14.32 -13.562 1 96.62 33 VAL B O 1
ATOM 1531 N N . HIS B 1 34 ? -2.912 -14.016 -12.133 1 94.81 34 HIS B N 1
ATOM 1532 C CA . HIS B 1 34 ? -3.887 -14.703 -12.969 1 94.81 34 HIS B CA 1
ATOM 1533 C C . HIS B 1 34 ? -4.945 -13.742 -13.492 1 94.81 34 HIS B C 1
ATOM 1535 O O . HIS B 1 34 ? -5.75 -13.211 -12.719 1 94.81 34 HIS B O 1
ATOM 1541 N N . THR B 1 35 ? -4.988 -13.539 -14.812 1 91.19 35 THR B N 1
ATOM 1542 C CA . THR B 1 35 ? -5.863 -12.531 -15.391 1 91.19 35 THR B CA 1
ATOM 1543 C C . THR B 1 35 ? -7.23 -13.117 -15.719 1 91.19 35 THR B C 1
ATOM 1545 O O . THR B 1 35 ? -7.395 -14.344 -15.75 1 91.19 35 THR B O 1
ATOM 1548 N N . THR B 1 36 ? -8.18 -12.258 -15.93 1 85.94 36 THR B N 1
ATOM 1549 C CA . THR B 1 36 ? -9.531 -12.664 -16.297 1 85.94 36 THR B CA 1
ATOM 1550 C C . THR B 1 36 ? -9.531 -13.398 -17.625 1 85.94 36 THR B C 1
ATOM 1552 O O . THR B 1 36 ? -10.422 -14.203 -17.906 1 85.94 36 THR B O 1
ATOM 1555 N N . ARG B 1 37 ? -8.508 -13.148 -18.484 1 87.19 37 ARG B N 1
ATOM 1556 C CA . ARG B 1 37 ? -8.398 -13.828 -19.781 1 87.19 37 ARG B CA 1
ATOM 1557 C C . ARG B 1 37 ? -7.59 -15.117 -19.641 1 87.19 37 ARG B C 1
ATOM 1559 O O . ARG B 1 37 ? -7.031 -15.602 -20.625 1 87.19 37 ARG B O 1
ATOM 1566 N N . ASN B 1 38 ? -7.395 -15.484 -18.531 1 90.81 38 ASN B N 1
ATOM 1567 C CA . ASN B 1 38 ? -6.82 -16.781 -18.172 1 90.81 38 ASN B CA 1
ATOM 1568 C C . ASN B 1 38 ? -5.324 -16.828 -18.453 1 90.81 38 ASN B C 1
ATOM 1570 O O . ASN B 1 38 ? -4.77 -17.906 -18.688 1 90.81 38 ASN B O 1
ATOM 1574 N N . ALA B 1 39 ? -4.758 -15.727 -18.609 1 94.12 39 ALA B N 1
ATOM 1575 C CA . ALA B 1 39 ? -3.297 -15.695 -18.641 1 94.12 39 ALA B CA 1
ATOM 1576 C C . ALA B 1 39 ? -2.715 -15.82 -17.234 1 94.12 39 ALA B C 1
ATOM 1578 O O . ALA B 1 39 ? -3.197 -15.18 -16.297 1 94.12 39 ALA B O 1
ATOM 1579 N N . LEU B 1 40 ? -1.759 -16.703 -17.125 1 97.06 40 LEU B N 1
ATOM 1580 C CA . LEU B 1 40 ? -1.034 -16.875 -15.867 1 97.06 40 LEU B CA 1
ATOM 1581 C C . LEU B 1 40 ? 0.406 -16.391 -16 1 97.06 40 LEU B C 1
ATOM 1583 O O . LEU B 1 40 ? 1.137 -16.828 -16.891 1 97.06 40 LEU B O 1
ATOM 1587 N N . ILE B 1 41 ? 0.773 -15.469 -15.117 1 98 41 ILE B N 1
ATOM 1588 C CA . ILE B 1 41 ? 2.09 -14.836 -15.188 1 98 41 ILE B CA 1
ATOM 1589 C C . ILE B 1 41 ? 2.879 -15.156 -13.922 1 98 41 ILE B C 1
ATOM 1591 O O . ILE B 1 41 ? 2.359 -15.016 -12.805 1 98 41 ILE B O 1
ATOM 1595 N N . GLN B 1 42 ? 4.02 -15.633 -14.078 1 98.56 42 GLN B N 1
ATOM 1596 C CA . GLN B 1 42 ? 4.965 -15.766 -12.969 1 98.56 42 GLN B CA 1
ATOM 1597 C C . GLN B 1 42 ? 5.977 -14.625 -12.969 1 98.56 42 GLN B C 1
ATOM 1599 O O . GLN B 1 42 ? 6.586 -14.328 -14 1 98.56 42 GLN B O 1
ATOM 1604 N N . ILE B 1 43 ? 6.152 -13.977 -11.852 1 98.38 43 ILE B N 1
ATOM 1605 C CA . ILE B 1 43 ? 7.047 -12.828 -11.766 1 98.38 43 ILE B CA 1
ATOM 1606 C C . ILE B 1 43 ? 8.211 -13.148 -10.828 1 98.38 43 ILE B C 1
ATOM 1608 O O . ILE B 1 43 ? 8 -13.547 -9.68 1 98.38 43 ILE B O 1
ATOM 1612 N N . SER B 1 44 ? 9.391 -12.953 -11.312 1 97.94 44 SER B N 1
ATOM 1613 C CA . SER B 1 44 ? 10.594 -13.18 -10.516 1 97.94 44 SER B CA 1
ATOM 1614 C C . SER B 1 44 ? 10.688 -12.18 -9.367 1 97.94 44 SER B C 1
ATOM 1616 O O . SER B 1 44 ? 10.391 -11 -9.531 1 97.94 44 SER B O 1
ATOM 1618 N N . PRO B 1 45 ? 11.117 -12.672 -8.18 1 97.31 45 PRO B N 1
ATOM 1619 C CA . PRO B 1 45 ? 11.289 -11.773 -7.043 1 97.31 45 PRO B CA 1
ATOM 1620 C C . PRO B 1 45 ? 12.266 -10.633 -7.332 1 97.31 45 PRO B C 1
ATOM 1622 O O . PRO B 1 45 ? 12.258 -9.617 -6.637 1 97.31 45 PRO B O 1
ATOM 1625 N N . GLN B 1 46 ? 13.062 -10.734 -8.359 1 95.31 46 GLN B N 1
ATOM 1626 C CA . GLN B 1 46 ? 14.086 -9.742 -8.672 1 95.31 46 GLN B CA 1
ATOM 1627 C C . GLN B 1 46 ? 13.523 -8.633 -9.562 1 95.31 46 GLN B C 1
ATOM 1629 O O . GLN B 1 46 ? 14.219 -7.66 -9.859 1 95.31 46 GLN B O 1
ATOM 1634 N N . THR B 1 47 ? 12.352 -8.797 -9.953 1 96.88 47 THR B N 1
ATOM 1635 C CA . THR B 1 47 ? 11.758 -7.852 -10.891 1 96.88 47 THR B CA 1
ATOM 1636 C C . THR B 1 47 ? 11.539 -6.496 -10.227 1 96.88 47 THR B C 1
ATOM 1638 O O . THR B 1 47 ? 11.07 -6.422 -9.094 1 96.88 47 THR B O 1
ATOM 1641 N N . ARG B 1 48 ? 11.914 -5.438 -10.93 1 95.44 48 ARG B N 1
ATOM 1642 C CA . ARG B 1 48 ? 11.555 -4.078 -10.539 1 95.44 48 ARG B CA 1
ATOM 1643 C C . ARG B 1 48 ? 10.312 -3.602 -11.281 1 95.44 48 ARG B C 1
ATOM 1645 O O . ARG B 1 48 ? 10.359 -3.385 -12.5 1 95.44 48 ARG B O 1
ATOM 1652 N N . ILE B 1 49 ? 9.25 -3.439 -10.562 1 97.19 49 ILE B N 1
ATOM 1653 C CA . ILE B 1 49 ? 7.996 -3.02 -11.172 1 97.19 49 ILE B CA 1
ATOM 1654 C C . ILE B 1 49 ? 8.07 -1.537 -11.539 1 97.19 49 ILE B C 1
ATOM 1656 O O . ILE B 1 49 ? 8.461 -0.708 -10.711 1 97.19 49 ILE B O 1
ATOM 1660 N N . PRO B 1 50 ? 7.699 -1.217 -12.797 1 95.5 50 PRO B N 1
ATOM 1661 C CA . PRO B 1 50 ? 7.668 0.203 -13.156 1 95.5 50 PRO B CA 1
ATOM 1662 C C . PRO B 1 50 ? 6.828 1.038 -12.195 1 95.5 50 PRO B C 1
ATOM 1664 O O . PRO B 1 50 ? 5.766 0.594 -11.75 1 95.5 50 PRO B O 1
ATOM 1667 N N . ARG B 1 51 ? 7.281 2.287 -11.961 1 93.31 51 ARG B N 1
ATOM 1668 C CA . ARG B 1 51 ? 6.664 3.094 -10.914 1 93.31 51 ARG B CA 1
ATOM 1669 C C . ARG B 1 51 ? 5.422 3.811 -11.445 1 93.31 51 ARG B C 1
ATOM 1671 O O . ARG B 1 51 ? 4.617 4.32 -10.664 1 93.31 51 ARG B O 1
ATOM 1678 N N . THR B 1 52 ? 5.316 3.928 -12.695 1 91.44 52 THR B N 1
ATOM 1679 C CA . THR B 1 52 ? 4.145 4.59 -13.266 1 91.44 52 THR B CA 1
ATOM 1680 C C . THR B 1 52 ? 3.268 3.59 -14.016 1 91.44 52 THR B C 1
ATOM 1682 O O . THR B 1 52 ? 3.771 2.633 -14.602 1 91.44 52 THR B O 1
ATOM 1685 N N . LEU B 1 53 ? 2.021 3.904 -14.094 1 92.38 53 LEU B N 1
ATOM 1686 C CA . LEU B 1 53 ? 1.062 3.012 -14.727 1 92.38 53 LEU B CA 1
ATOM 1687 C C . LEU B 1 53 ? 1.351 2.879 -16.219 1 92.38 53 LEU B C 1
ATOM 1689 O O . LEU B 1 53 ? 1.205 1.797 -16.797 1 92.38 53 LEU B O 1
ATOM 1693 N N . ASP B 1 54 ? 1.784 3.967 -16.781 1 92.5 54 ASP B N 1
ATOM 1694 C CA . ASP B 1 54 ? 2.053 3.943 -18.219 1 92.5 54 ASP B CA 1
ATOM 1695 C C . ASP B 1 54 ? 3.176 2.965 -18.562 1 92.5 54 ASP B C 1
ATOM 1697 O O . ASP B 1 54 ? 3.039 2.139 -19.453 1 92.5 54 ASP B O 1
ATOM 1701 N N . ARG B 1 55 ? 4.207 3.062 -17.875 1 94.69 55 ARG B N 1
ATOM 1702 C CA . ARG B 1 55 ? 5.34 2.174 -18.109 1 94.69 55 ARG B CA 1
ATOM 1703 C C . ARG B 1 55 ? 4.984 0.733 -17.75 1 94.69 55 ARG B C 1
ATOM 1705 O O . ARG B 1 55 ? 5.41 -0.202 -18.438 1 94.69 55 ARG B O 1
ATOM 1712 N N . PHE B 1 56 ? 4.238 0.622 -16.781 1 95.94 56 PHE B N 1
ATOM 1713 C CA . PHE B 1 56 ? 3.775 -0.704 -16.391 1 95.94 56 PHE B CA 1
ATOM 1714 C C . PHE B 1 56 ? 2.914 -1.324 -17.484 1 95.94 56 PHE B C 1
ATOM 1716 O O . PHE B 1 56 ? 3.1 -2.488 -17.844 1 95.94 56 PHE B O 1
ATOM 1723 N N . SER B 1 57 ? 2 -0.591 -17.938 1 94.94 57 SER B N 1
ATOM 1724 C CA . SER B 1 57 ? 1.134 -1.075 -19.016 1 94.94 57 SER B CA 1
ATOM 1725 C C . SER B 1 57 ? 1.941 -1.471 -20.25 1 94.94 57 SER B C 1
ATOM 1727 O O . SER B 1 57 ? 1.668 -2.498 -20.875 1 94.94 57 SER B O 1
ATOM 1729 N N . GLY B 1 58 ? 2.904 -0.619 -20.547 1 95.75 58 GLY B N 1
ATOM 1730 C CA . GLY B 1 58 ? 3.781 -0.964 -21.641 1 95.75 58 GLY B CA 1
ATOM 1731 C C . GLY B 1 58 ? 4.512 -2.277 -21.438 1 95.75 58 GLY B C 1
ATOM 1732 O O . GLY B 1 58 ? 4.625 -3.084 -22.359 1 95.75 58 GLY B O 1
ATOM 1733 N N . LEU B 1 59 ? 4.992 -2.484 -20.266 1 96.31 59 LEU B N 1
ATOM 1734 C CA . LEU B 1 59 ? 5.695 -3.717 -19.922 1 96.31 59 LEU B CA 1
ATOM 1735 C C . LEU B 1 59 ? 4.77 -4.922 -20.062 1 96.31 59 LEU B C 1
ATOM 1737 O O . LEU B 1 59 ? 5.164 -5.957 -20.609 1 96.31 59 LEU B O 1
ATOM 1741 N N . MET B 1 60 ? 3.533 -4.738 -19.609 1 95.75 60 MET B N 1
ATOM 1742 C CA . MET B 1 60 ? 2.576 -5.84 -19.656 1 95.75 60 MET B CA 1
ATOM 1743 C C . MET B 1 60 ? 2.215 -6.184 -21.094 1 95.75 60 MET B C 1
ATOM 1745 O O . MET B 1 60 ? 2.074 -7.355 -21.438 1 95.75 60 MET B O 1
ATOM 1749 N N . VAL B 1 61 ? 2.025 -5.164 -21.875 1 95.5 61 VAL B N 1
ATOM 1750 C CA . VAL B 1 61 ? 1.736 -5.387 -23.281 1 95.5 61 VAL B CA 1
ATOM 1751 C C . VAL B 1 61 ? 2.877 -6.176 -23.922 1 95.5 61 VAL B C 1
ATOM 1753 O O . VAL B 1 61 ? 2.639 -7.145 -24.656 1 95.5 61 VAL B O 1
ATOM 1756 N N . GLN B 1 62 ? 4.07 -5.758 -23.641 1 96.75 62 GLN B N 1
ATOM 1757 C CA . GLN B 1 62 ? 5.238 -6.465 -24.156 1 96.75 62 GLN B CA 1
ATOM 1758 C C . GLN B 1 62 ? 5.262 -7.914 -23.672 1 96.75 62 GLN B C 1
ATOM 1760 O O . GLN B 1 62 ? 5.547 -8.82 -24.453 1 96.75 62 GLN B O 1
ATOM 1765 N N . LEU B 1 63 ? 4.988 -8.164 -22.453 1 96.88 63 LEU B N 1
ATOM 1766 C CA . LEU B 1 63 ? 4.98 -9.508 -21.859 1 96.88 63 LEU B CA 1
ATOM 1767 C C . LEU B 1 63 ? 3.98 -10.406 -22.578 1 96.88 63 LEU B C 1
ATOM 1769 O O . LEU B 1 63 ? 4.305 -11.539 -22.938 1 96.88 63 LEU B O 1
ATOM 1773 N N . LEU B 1 64 ? 2.762 -9.875 -22.75 1 94.81 64 LEU B N 1
ATOM 1774 C CA . LEU B 1 64 ? 1.704 -10.672 -23.359 1 94.81 64 LEU B CA 1
ATOM 1775 C C . LEU B 1 64 ? 2.033 -11 -24.812 1 94.81 64 LEU B C 1
ATOM 1777 O O . LEU B 1 64 ? 1.615 -12.031 -25.328 1 94.81 64 LEU B O 1
ATOM 1781 N N . HIS B 1 65 ? 2.801 -10.133 -25.422 1 95.62 65 HIS B N 1
ATOM 1782 C CA . HIS B 1 65 ? 3.223 -10.352 -26.797 1 95.62 65 HIS B CA 1
ATOM 1783 C C . HIS B 1 65 ? 4.391 -11.336 -26.875 1 95.62 65 HIS B C 1
ATOM 1785 O O . HIS B 1 65 ? 4.391 -12.25 -27.703 1 95.62 65 HIS B O 1
ATOM 1791 N N . LYS B 1 66 ? 5.34 -11.203 -26.031 1 96.75 66 LYS B N 1
ATOM 1792 C CA . LYS B 1 66 ? 6.578 -11.969 -26.094 1 96.75 66 LYS B CA 1
ATOM 1793 C C . LYS B 1 66 ? 6.492 -13.227 -25.234 1 96.75 66 LYS B C 1
ATOM 1795 O O . LYS B 1 66 ? 7.32 -14.133 -25.359 1 96.75 66 LYS B O 1
ATOM 1800 N N . LEU B 1 67 ? 5.617 -13.195 -24.312 1 96.88 67 LEU B N 1
ATOM 1801 C CA . LEU B 1 67 ? 5.348 -14.297 -23.406 1 96.88 67 LEU B CA 1
ATOM 1802 C C . LEU B 1 67 ? 6.402 -14.367 -22.312 1 96.88 67 LEU B C 1
ATOM 1804 O O . LEU B 1 67 ? 6.238 -15.086 -21.328 1 96.88 67 LEU B O 1
ATOM 1808 N N . SER B 1 68 ? 7.473 -13.57 -22.5 1 97.19 68 SER B N 1
ATOM 1809 C CA . SER B 1 68 ? 8.477 -13.461 -21.438 1 97.19 68 SER B CA 1
ATOM 1810 C C . SER B 1 68 ? 9.227 -12.133 -21.531 1 97.19 68 SER B C 1
ATOM 1812 O O . SER B 1 68 ? 9.273 -11.516 -22.594 1 97.19 68 SER B O 1
ATOM 1814 N N . ILE B 1 69 ? 9.641 -11.695 -20.391 1 97 69 ILE B N 1
ATOM 1815 C CA . ILE B 1 69 ? 10.492 -10.516 -20.266 1 97 69 ILE B CA 1
ATOM 1816 C C . ILE B 1 69 ? 11.805 -10.898 -19.578 1 97 69 ILE B C 1
ATOM 1818 O O . ILE B 1 69 ? 11.805 -11.539 -18.531 1 97 69 ILE B O 1
ATOM 1822 N N . HIS B 1 70 ? 12.875 -10.469 -20.188 1 95.56 70 HIS B N 1
ATOM 1823 C CA . HIS B 1 70 ? 14.195 -10.789 -19.672 1 95.56 70 HIS B CA 1
ATOM 1824 C C . HIS B 1 70 ? 14.883 -9.562 -19.094 1 95.56 70 HIS B C 1
ATOM 1826 O O . HIS B 1 70 ? 14.594 -8.43 -19.5 1 95.56 70 HIS B O 1
ATOM 1832 N N . ALA B 1 71 ? 15.781 -9.844 -18.125 1 91.75 71 ALA B N 1
ATOM 1833 C CA . ALA B 1 71 ? 16.641 -8.766 -17.656 1 91.75 71 ALA B CA 1
ATOM 1834 C C . ALA B 1 71 ? 17.531 -8.25 -18.781 1 91.75 71 ALA B C 1
ATOM 1836 O O . ALA B 1 71 ? 17.875 -8.992 -19.703 1 91.75 71 ALA B O 1
ATOM 1837 N N . SER B 1 72 ? 17.781 -6.996 -18.688 1 87.12 72 SER B N 1
ATOM 1838 C CA . SER B 1 72 ? 18.609 -6.391 -19.734 1 87.12 72 SER B CA 1
ATOM 1839 C C . SER B 1 72 ? 20.016 -6.969 -19.734 1 87.12 72 SER B C 1
ATOM 1841 O O . SER B 1 72 ? 20.672 -7.023 -20.781 1 87.12 72 SER B O 1
ATOM 1843 N N . ASP B 1 73 ? 20.484 -7.367 -18.609 1 85.12 73 ASP B N 1
ATOM 1844 C CA . ASP B 1 73 ? 21.875 -7.758 -18.469 1 85.12 73 ASP B CA 1
ATOM 1845 C C . ASP B 1 73 ? 22.031 -9.281 -18.484 1 85.12 73 ASP B C 1
ATOM 1847 O O . ASP B 1 73 ? 23.031 -9.812 -18.016 1 85.12 73 ASP B O 1
ATOM 1851 N N . GLY B 1 74 ? 21.031 -10.047 -18.828 1 82.44 74 GLY B N 1
ATOM 1852 C CA . GLY B 1 74 ? 21.234 -11.484 -18.781 1 82.44 74 GLY B CA 1
ATOM 1853 C C . GLY B 1 74 ? 20 -12.266 -19.234 1 82.44 74 GLY B C 1
ATOM 1854 O O . GLY B 1 74 ? 19.016 -11.68 -19.672 1 82.44 74 GLY B O 1
ATOM 1855 N N . PRO B 1 75 ? 20.25 -13.547 -19.156 1 88.38 75 PRO B N 1
ATOM 1856 C CA . PRO B 1 75 ? 19.219 -14.469 -19.641 1 88.38 75 PRO B CA 1
ATOM 1857 C C . PRO B 1 75 ? 18.094 -14.68 -18.625 1 88.38 75 PRO B C 1
ATOM 1859 O O . PRO B 1 75 ? 17.094 -15.328 -18.938 1 88.38 75 PRO B O 1
ATOM 1862 N N . GLN B 1 76 ? 18.25 -14.031 -17.484 1 92.62 76 GLN B N 1
ATOM 1863 C CA . GLN B 1 76 ? 17.266 -14.273 -16.438 1 92.62 76 GLN B CA 1
ATOM 1864 C C . GLN B 1 76 ? 15.898 -13.719 -16.844 1 92.62 76 GLN B C 1
ATOM 1866 O O . GLN B 1 76 ? 15.789 -12.57 -17.266 1 92.62 76 GLN B O 1
ATOM 1871 N N . LYS B 1 77 ? 14.906 -14.594 -16.734 1 96.19 77 LYS B N 1
ATOM 1872 C CA . LYS B 1 77 ? 13.539 -14.148 -17 1 96.19 77 LYS B CA 1
ATOM 1873 C C . LYS B 1 77 ? 12.945 -13.445 -15.773 1 96.19 77 LYS B C 1
ATOM 1875 O O . LYS B 1 77 ? 12.93 -14.008 -14.68 1 96.19 77 LYS B O 1
ATOM 1880 N N . LEU B 1 78 ? 12.5 -12.227 -15.961 1 97.75 78 LEU B N 1
ATOM 1881 C CA . LEU B 1 78 ? 11.898 -11.445 -14.883 1 97.75 78 LEU B CA 1
ATOM 1882 C C . LEU B 1 78 ? 10.406 -11.719 -14.781 1 97.75 78 LEU B C 1
ATOM 1884 O O . LEU B 1 78 ? 9.852 -11.727 -13.68 1 97.75 78 LEU B O 1
ATOM 1888 N N . MET B 1 79 ? 9.812 -11.938 -15.922 1 98.25 79 MET B N 1
ATOM 1889 C CA . MET B 1 79 ? 8.406 -12.305 -16.016 1 98.25 79 MET B CA 1
ATOM 1890 C C . MET B 1 79 ? 8.18 -13.312 -17.125 1 98.25 79 MET B C 1
ATOM 1892 O O . MET B 1 79 ? 8.852 -13.273 -18.156 1 98.25 79 MET B O 1
ATOM 1896 N N . LYS B 1 80 ? 7.215 -14.141 -16.938 1 98.12 80 LYS B N 1
ATOM 1897 C CA . LYS B 1 80 ? 6.902 -15.117 -17.969 1 98.12 80 LYS B CA 1
ATOM 1898 C C . LYS B 1 80 ? 5.449 -15.578 -17.875 1 98.12 80 LYS B C 1
ATOM 1900 O O . LYS B 1 80 ? 4.914 -15.727 -16.781 1 98.12 80 LYS B O 1
ATOM 1905 N N . VAL B 1 81 ? 4.84 -15.789 -18.969 1 98.06 81 VAL B N 1
ATOM 1906 C CA . VAL B 1 81 ? 3.535 -16.438 -19.047 1 98.06 81 VAL B CA 1
ATOM 1907 C C . VAL B 1 81 ? 3.703 -17.953 -18.953 1 98.06 81 VAL B C 1
ATOM 1909 O O . VAL B 1 81 ? 4.488 -18.547 -19.703 1 98.06 81 VAL B O 1
ATOM 1912 N N . ILE B 1 82 ? 3.012 -18.5 -18.047 1 98.25 82 ILE B N 1
ATOM 1913 C CA . ILE B 1 82 ? 3.174 -19.938 -17.828 1 98.25 82 ILE B CA 1
ATOM 1914 C C . ILE B 1 82 ? 1.837 -20.641 -18.047 1 98.25 82 ILE B C 1
ATOM 1916 O O . ILE B 1 82 ? 0.801 -19.984 -18.203 1 98.25 82 ILE B O 1
ATOM 1920 N N . LYS B 1 83 ? 1.909 -21.922 -18.016 1 97.44 83 LYS B N 1
ATOM 1921 C CA . LYS B 1 83 ? 0.737 -22.719 -18.344 1 97.44 83 LYS B CA 1
ATOM 1922 C C . LYS B 1 83 ? -0.223 -22.812 -17.172 1 97.44 83 LYS B C 1
ATOM 1924 O O . LYS B 1 83 ? 0.209 -22.891 -16.016 1 97.44 83 LYS B O 1
ATOM 1929 N N . ASN B 1 84 ? -1.508 -22.891 -17.484 1 96.25 84 ASN B N 1
ATOM 1930 C CA . ASN B 1 84 ? -2.543 -23.188 -16.5 1 96.25 84 ASN B CA 1
ATOM 1931 C C . ASN B 1 84 ? -2.645 -24.688 -16.234 1 96.25 84 ASN B C 1
ATOM 1933 O O . ASN B 1 84 ? -2.211 -25.5 -17.062 1 96.25 84 ASN B O 1
ATOM 1937 N N . PRO B 1 85 ? -3.209 -25.109 -15.047 1 95.38 85 PRO B N 1
ATOM 1938 C CA . PRO B 1 85 ? -3.799 -24.281 -13.992 1 95.38 85 PRO B CA 1
ATOM 1939 C C . PRO B 1 85 ? -2.764 -23.766 -13 1 95.38 85 PRO B C 1
ATOM 1941 O O . PRO B 1 85 ? -1.658 -24.312 -12.914 1 95.38 85 PRO B O 1
ATOM 1944 N N . VAL B 1 86 ? -3.002 -22.719 -12.203 1 94.06 86 VAL B N 1
ATOM 1945 C CA . VAL B 1 86 ? -2.102 -22.141 -11.211 1 94.06 86 VAL B CA 1
ATOM 1946 C C . VAL B 1 86 ? -1.712 -23.188 -10.18 1 94.06 86 VAL B C 1
ATOM 1948 O O . VAL B 1 86 ? -0.587 -23.188 -9.672 1 94.06 86 VAL B O 1
ATOM 1951 N N . SER B 1 87 ? -2.617 -24.109 -9.844 1 93.75 87 SER B N 1
ATOM 1952 C CA . SER B 1 87 ? -2.404 -25.125 -8.828 1 93.75 87 SER B CA 1
ATOM 1953 C C . SER B 1 87 ? -1.212 -26.016 -9.172 1 93.75 87 SER B C 1
ATOM 1955 O O . SER B 1 87 ? -0.583 -26.594 -8.289 1 93.75 87 SER B O 1
ATOM 1957 N N . SER B 1 88 ? -0.904 -26.141 -10.461 1 95.38 88 SER B N 1
ATOM 1958 C CA . SER B 1 88 ? 0.214 -26.969 -10.914 1 95.38 88 SER B CA 1
ATOM 1959 C C . SER B 1 88 ? 1.551 -26.328 -10.547 1 95.38 88 SER B C 1
ATOM 1961 O O . SER B 1 88 ? 2.594 -26.984 -10.617 1 95.38 88 SER B O 1
ATOM 1963 N N . HIS B 1 89 ? 1.546 -25.062 -10.164 1 96.56 89 HIS B N 1
ATOM 1964 C CA . HIS B 1 89 ? 2.775 -24.328 -9.875 1 96.56 89 HIS B CA 1
ATOM 1965 C C . HIS B 1 89 ? 2.936 -24.094 -8.375 1 96.56 89 HIS B C 1
ATOM 1967 O O . HIS B 1 89 ? 3.934 -23.516 -7.945 1 96.56 89 HIS B O 1
ATOM 1973 N N . LEU B 1 90 ? 1.951 -24.484 -7.566 1 94.69 90 LEU B N 1
ATOM 1974 C CA . LEU B 1 90 ? 1.968 -24.25 -6.129 1 94.69 90 LEU B CA 1
ATOM 1975 C C . LEU B 1 90 ? 2.561 -25.453 -5.395 1 94.69 90 LEU B C 1
ATOM 1977 O O . LEU B 1 90 ? 2.357 -26.594 -5.801 1 94.69 90 LEU B O 1
ATOM 1981 N N . PRO B 1 91 ? 3.305 -25.156 -4.34 1 90.56 91 PRO B N 1
ATOM 1982 C CA . PRO B 1 91 ? 3.854 -26.281 -3.57 1 90.56 91 PRO B CA 1
ATOM 1983 C C . PRO B 1 91 ? 2.771 -27.188 -3.004 1 90.56 91 PRO B C 1
ATOM 1985 O O . PRO B 1 91 ? 1.676 -26.719 -2.678 1 90.56 91 PRO B O 1
ATOM 1988 N N . LEU B 1 92 ? 3.166 -28.438 -2.82 1 87.56 92 LEU B N 1
ATOM 1989 C CA . LEU B 1 92 ? 2.232 -29.438 -2.293 1 87.56 92 LEU B CA 1
ATOM 1990 C C . LEU B 1 92 ? 2.055 -29.266 -0.787 1 87.56 92 LEU B C 1
ATOM 1992 O O . LEU B 1 92 ? 3.021 -29 -0.069 1 87.56 92 LEU B O 1
ATOM 1996 N N . GLY B 1 93 ? 0.858 -29.406 -0.369 1 87.25 93 GLY B N 1
ATOM 1997 C CA . GLY B 1 93 ? 0.585 -29.453 1.059 1 87.25 93 GLY B CA 1
ATOM 1998 C C . GLY B 1 93 ? 0.512 -28.078 1.705 1 87.25 93 GLY B C 1
ATOM 1999 O O . GLY B 1 93 ? 0.518 -27.969 2.932 1 87.25 93 GLY B O 1
ATOM 2000 N N . CYS B 1 94 ? 0.616 -27.078 0.898 1 92.19 94 CYS B N 1
ATOM 2001 C CA . 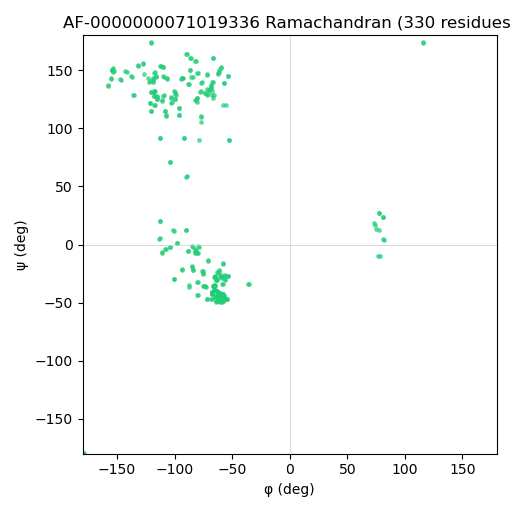CYS B 1 94 ? 0.558 -25.75 1.5 1 92.19 94 CYS B CA 1
ATOM 2002 C C . CYS B 1 94 ? -0.885 -25.312 1.692 1 92.19 94 CYS B C 1
ATOM 2004 O O . CYS B 1 94 ? -1.769 -25.703 0.929 1 92.19 94 CYS B O 1
ATOM 2006 N N . LYS B 1 95 ? -1.118 -24.625 2.75 1 94.44 95 LYS B N 1
ATOM 2007 C CA . LYS B 1 95 ? -2.434 -24.031 2.953 1 94.44 95 LYS B CA 1
ATOM 2008 C C . LYS B 1 95 ? -2.688 -22.906 1.949 1 94.44 95 LYS B C 1
ATOM 2010 O O . LYS B 1 95 ? -1.791 -22.109 1.657 1 94.44 95 LYS B O 1
ATOM 2015 N N . LYS B 1 96 ? -3.902 -22.906 1.418 1 95.69 96 LYS B N 1
ATOM 2016 C CA . LYS B 1 96 ? -4.281 -21.922 0.415 1 95.69 96 LYS B CA 1
ATOM 2017 C C . LYS B 1 96 ? -5.48 -21.094 0.88 1 95.69 96 LYS B C 1
ATOM 2019 O O . LYS B 1 96 ? -6.578 -21.625 1.051 1 95.69 96 LYS B O 1
ATOM 2024 N N . TYR B 1 97 ? -5.246 -19.812 1.08 1 96.25 97 TYR B N 1
ATOM 2025 C CA . TYR B 1 97 ? -6.293 -18.906 1.55 1 96.25 97 TYR B CA 1
ATOM 2026 C C . TYR B 1 97 ? -6.773 -18 0.425 1 96.25 97 TYR B C 1
ATOM 2028 O O . TYR B 1 97 ? -5.98 -17.562 -0.41 1 96.25 97 TYR B O 1
ATOM 2036 N N . CYS B 1 98 ? -8.039 -17.75 0.411 1 96.5 98 CYS B N 1
ATOM 2037 C CA . CYS B 1 98 ? -8.625 -16.688 -0.405 1 96.5 98 CYS B CA 1
ATOM 2038 C C . CYS B 1 98 ? -9.109 -15.531 0.463 1 96.5 98 CYS B C 1
ATOM 2040 O O . CYS B 1 98 ? -9.836 -15.75 1.436 1 96.5 98 CYS B O 1
ATOM 2042 N N . THR B 1 99 ? -8.703 -14.344 0.135 1 96.25 99 THR B N 1
ATOM 2043 C CA . THR B 1 99 ? -9.117 -13.203 0.936 1 96.25 99 THR B CA 1
ATOM 2044 C C . THR B 1 99 ? -10.445 -12.641 0.431 1 96.25 99 THR B C 1
ATOM 2046 O O . THR B 1 99 ? -10.688 -12.602 -0.777 1 96.25 99 THR B O 1
ATOM 2049 N N . SER B 1 100 ? -11.305 -12.305 1.322 1 94.38 100 SER B N 1
ATOM 2050 C CA . SER B 1 100 ? -12.602 -11.703 1.03 1 94.38 100 SER B CA 1
ATOM 2051 C C . SER B 1 100 ? -13.148 -10.938 2.236 1 94.38 100 SER B C 1
ATOM 2053 O O . SER B 1 100 ? -13.102 -11.438 3.363 1 94.38 100 SER B O 1
ATOM 2055 N N . PHE B 1 101 ? -13.664 -9.797 1.928 1 92.44 101 PHE B N 1
ATOM 2056 C CA . PHE B 1 101 ? -14.273 -9.031 3.01 1 92.44 101 PHE B CA 1
ATOM 2057 C C . PHE B 1 101 ? -15.492 -9.758 3.566 1 92.44 101 PHE B C 1
ATOM 2059 O O . PHE B 1 101 ? -15.789 -9.656 4.758 1 92.44 101 PHE B O 1
ATOM 2066 N N . ALA B 1 102 ? -16.141 -10.539 2.797 1 92.12 102 ALA B N 1
ATOM 2067 C CA . ALA B 1 102 ? -17.391 -11.203 3.154 1 92.12 102 ALA B CA 1
ATOM 2068 C C . ALA B 1 102 ? -17.125 -12.508 3.908 1 92.12 102 ALA B C 1
ATOM 2070 O O . ALA B 1 102 ? -18.047 -13.188 4.332 1 92.12 102 ALA B O 1
ATOM 2071 N N . ALA B 1 103 ? -15.828 -12.836 4.09 1 93.94 103 ALA B N 1
ATOM 2072 C CA . ALA B 1 103 ? -15.492 -14.078 4.781 1 93.94 103 ALA B CA 1
ATOM 2073 C C . ALA B 1 103 ? -16.031 -14.078 6.207 1 93.94 103 ALA B C 1
ATOM 2075 O O . ALA B 1 103 ? -16.094 -13.031 6.855 1 93.94 103 ALA B O 1
ATOM 2076 N N . LYS B 1 104 ? -16.375 -15.258 6.691 1 93.69 104 LYS B N 1
ATOM 2077 C CA . LYS B 1 104 ? -16.906 -15.398 8.039 1 93.69 104 LYS B CA 1
ATOM 2078 C C . LYS B 1 104 ? -15.797 -15.242 9.086 1 93.69 104 LYS B C 1
ATOM 2080 O O . LYS B 1 104 ? -16.031 -14.672 10.156 1 93.69 104 LYS B O 1
ATOM 2085 N N . ARG B 1 105 ? -14.656 -15.734 8.727 1 95.38 105 ARG B N 1
ATOM 2086 C CA . ARG B 1 105 ? -13.523 -15.68 9.641 1 95.38 105 ARG B CA 1
ATOM 2087 C C . ARG B 1 105 ? -12.633 -14.477 9.344 1 95.38 105 ARG B C 1
ATOM 2089 O O . ARG B 1 105 ? -12.125 -14.336 8.234 1 95.38 105 ARG B O 1
ATOM 2096 N N . CYS B 1 106 ? -12.523 -13.555 10.328 1 96.19 106 CYS B N 1
ATOM 2097 C CA . CYS B 1 106 ? -11.602 -12.43 10.25 1 96.19 106 CYS B CA 1
ATOM 2098 C C . CYS B 1 106 ? -10.367 -12.68 11.109 1 96.19 106 CYS B C 1
ATOM 2100 O O . CYS B 1 106 ? -10.477 -12.891 12.32 1 96.19 106 CYS B O 1
ATOM 2102 N N . VAL B 1 107 ? -9.188 -12.641 10.484 1 95.88 107 VAL B N 1
ATOM 2103 C CA . VAL B 1 107 ? -7.977 -13.023 11.203 1 95.88 107 VAL B CA 1
ATOM 2104 C C . VAL B 1 107 ? -6.895 -11.969 10.992 1 95.88 107 VAL B C 1
ATOM 2106 O O . VAL B 1 107 ? -6.941 -11.211 10.023 1 95.88 107 VAL B O 1
ATOM 2109 N N . ASN B 1 108 ? -5.98 -11.898 11.977 1 95.12 108 ASN B N 1
ATOM 2110 C CA . ASN B 1 108 ? -4.742 -11.164 11.742 1 95.12 108 ASN B CA 1
ATOM 2111 C C . ASN B 1 108 ? -3.838 -11.891 10.75 1 95.12 108 ASN B C 1
ATOM 2113 O O . ASN B 1 108 ? -3.627 -13.102 10.867 1 95.12 108 ASN B O 1
ATOM 2117 N N . PRO B 1 109 ? -3.328 -11.18 9.805 1 95.19 109 PRO B N 1
ATOM 2118 C CA . PRO B 1 109 ? -2.498 -11.859 8.805 1 95.19 109 PRO B CA 1
ATOM 2119 C C . PRO B 1 109 ? -1.369 -12.672 9.43 1 95.19 109 PRO B C 1
ATOM 2121 O O . PRO B 1 109 ? -0.922 -13.664 8.844 1 95.19 109 PRO B O 1
ATOM 2124 N N . ARG B 1 110 ? -0.919 -12.305 10.586 1 94.12 110 ARG B N 1
ATOM 2125 C CA . ARG B 1 110 ? 0.122 -13.062 11.273 1 94.12 110 ARG B CA 1
ATOM 2126 C C . ARG B 1 110 ? -0.322 -14.5 11.531 1 94.12 110 ARG B C 1
ATOM 2128 O O . ARG B 1 110 ? 0.505 -15.414 11.562 1 94.12 110 ARG B O 1
ATOM 2135 N N . GLU B 1 111 ? -1.592 -14.648 11.656 1 94.38 111 GLU B N 1
ATOM 2136 C CA . GLU B 1 111 ? -2.15 -15.953 11.977 1 94.38 111 GLU B CA 1
ATOM 2137 C C . GLU B 1 111 ? -2.137 -16.875 10.758 1 94.38 111 GLU B C 1
ATOM 2139 O O . GLU B 1 111 ? -2.234 -18.094 10.891 1 94.38 111 GLU B O 1
ATOM 2144 N N . LEU B 1 112 ? -2.092 -16.281 9.594 1 95.31 112 LEU B N 1
ATOM 2145 C CA . LEU B 1 112 ? -2.078 -17.078 8.375 1 95.31 112 LEU B CA 1
ATOM 2146 C C . LEU B 1 112 ? -0.702 -17.688 8.141 1 95.31 112 LEU B C 1
ATOM 2148 O O . LEU B 1 112 ? -0.57 -18.656 7.391 1 95.31 112 LEU B O 1
ATOM 2152 N N . ALA B 1 113 ? 0.262 -17 8.773 1 93.06 113 ALA B N 1
ATOM 2153 C CA . ALA B 1 113 ? 1.63 -17.453 8.562 1 93.06 113 ALA B CA 1
ATOM 2154 C C . ALA B 1 113 ? 1.921 -18.703 9.383 1 93.06 113 ALA B C 1
ATOM 2156 O O . ALA B 1 113 ? 1.704 -18.734 10.594 1 93.06 113 ALA B O 1
ATOM 2157 N N . ALA B 1 114 ? 1.972 -19.844 8.68 1 79.81 114 ALA B N 1
ATOM 2158 C CA . ALA B 1 114 ? 2.389 -21.062 9.352 1 79.81 114 ALA B CA 1
ATOM 2159 C C . ALA B 1 114 ? 3.906 -21.141 9.469 1 79.81 114 ALA B C 1
ATOM 2161 O O . ALA B 1 114 ? 4.629 -20.891 8.5 1 79.81 114 ALA B O 1
ATOM 2162 N N . THR B 1 115 ? 4.359 -21.266 10.672 1 72.25 115 THR B N 1
ATOM 2163 C CA . THR B 1 115 ? 5.805 -21.281 10.867 1 72.25 115 THR B CA 1
ATOM 2164 C C . THR B 1 115 ? 6.461 -22.359 10.016 1 72.25 115 THR B C 1
ATOM 2166 O O . THR B 1 115 ? 6.027 -23.516 10.016 1 72.25 115 THR B O 1
ATOM 2169 N N . ASN B 1 116 ? 7.379 -21.938 9.109 1 71.75 116 ASN B N 1
ATOM 2170 C CA . ASN B 1 116 ? 8.273 -22.781 8.32 1 71.75 116 ASN B CA 1
ATOM 2171 C C . ASN B 1 116 ? 7.535 -23.469 7.188 1 71.75 116 ASN B C 1
ATOM 2173 O O . ASN B 1 116 ? 7.957 -24.531 6.727 1 71.75 116 ASN B O 1
ATOM 2177 N N . LYS B 1 117 ? 6.375 -23.016 6.941 1 88.31 117 LYS B N 1
ATOM 2178 C CA . LYS B 1 117 ? 5.676 -23.625 5.816 1 88.31 117 LYS B CA 1
ATOM 2179 C C . LYS B 1 117 ? 5.207 -22.562 4.824 1 88.31 117 LYS B C 1
ATOM 2181 O O . LYS B 1 117 ? 4.898 -21.422 5.215 1 88.31 117 LYS B O 1
ATOM 2186 N N . THR B 1 118 ? 5.223 -22.984 3.541 1 93.75 118 THR B N 1
ATOM 2187 C CA . THR B 1 118 ? 4.73 -22.109 2.477 1 93.75 118 THR B CA 1
ATOM 2188 C C . THR B 1 118 ? 3.211 -22 2.537 1 93.75 118 THR B C 1
ATOM 2190 O O . THR B 1 118 ? 2.514 -22.984 2.783 1 93.75 118 THR B O 1
ATOM 2193 N N . VAL B 1 119 ? 2.699 -20.828 2.441 1 96.62 119 VAL B N 1
ATOM 2194 C CA . VAL B 1 119 ? 1.271 -20.531 2.422 1 96.62 119 VAL B CA 1
ATOM 2195 C C . VAL B 1 119 ? 0.918 -19.797 1.135 1 96.62 119 VAL B C 1
ATOM 2197 O O . VAL B 1 119 ? 1.719 -19 0.626 1 96.62 119 VAL B O 1
ATOM 2200 N N . VAL B 1 120 ? -0.203 -20.125 0.572 1 97.12 120 VAL B N 1
ATOM 2201 C CA . VAL B 1 120 ? -0.708 -19.422 -0.596 1 97.12 120 VAL B CA 1
ATOM 2202 C C . VAL B 1 120 ? -1.836 -18.469 -0.18 1 97.12 120 VAL B C 1
ATOM 2204 O O . VAL B 1 120 ? -2.77 -18.891 0.515 1 97.12 120 VAL B O 1
ATOM 2207 N N . VAL B 1 121 ? -1.752 -17.25 -0.514 1 97.31 121 VAL B N 1
ATOM 2208 C CA . VAL B 1 121 ? -2.799 -16.266 -0.275 1 97.31 121 VAL B CA 1
ATOM 2209 C C . VAL B 1 121 ? -3.24 -15.648 -1.602 1 97.31 121 VAL B C 1
ATOM 2211 O O . VAL B 1 121 ? -2.424 -15.094 -2.338 1 97.31 121 VAL B O 1
ATOM 2214 N N . VAL B 1 122 ? -4.488 -15.773 -1.906 1 97.19 122 VAL B N 1
ATOM 2215 C CA . VAL B 1 122 ? -5.043 -15.203 -3.131 1 97.19 122 VAL B CA 1
ATOM 2216 C C . VAL B 1 122 ? -5.742 -13.883 -2.822 1 97.19 122 VAL B C 1
ATOM 2218 O O . VAL B 1 122 ? -6.598 -13.82 -1.937 1 97.19 122 VAL B O 1
ATOM 2221 N N . VAL B 1 123 ? -5.355 -12.828 -3.516 1 96.62 123 VAL B N 1
ATOM 2222 C CA . VAL B 1 123 ? -5.938 -11.492 -3.379 1 96.62 123 VAL B CA 1
ATOM 2223 C C . VAL B 1 123 ? -6.621 -11.094 -4.684 1 96.62 123 VAL B C 1
ATOM 2225 O O . VAL B 1 123 ? -6.008 -11.125 -5.75 1 96.62 123 VAL B O 1
ATOM 2228 N N . GLY B 1 124 ? -7.895 -10.727 -4.605 1 92.56 124 GLY B N 1
ATOM 2229 C CA . GLY B 1 124 ? -8.609 -10.258 -5.781 1 92.56 124 GLY B CA 1
ATOM 2230 C C . GLY B 1 124 ? -8.266 -8.836 -6.16 1 92.56 124 GLY B C 1
ATOM 2231 O O . GLY B 1 124 ? -8.609 -7.895 -5.441 1 92.56 124 GLY B O 1
ATOM 2232 N N . ALA B 1 125 ? -7.613 -8.648 -7.223 1 90 125 ALA B N 1
ATOM 2233 C CA . ALA B 1 125 ? -7.289 -7.32 -7.742 1 90 125 ALA B CA 1
ATOM 2234 C C . ALA B 1 125 ? -8.383 -6.816 -8.68 1 90 125 ALA B C 1
ATOM 2236 O O . ALA B 1 125 ? -8.117 -6.508 -9.844 1 90 125 ALA B O 1
ATOM 2237 N N . MET B 1 126 ? -9.594 -6.734 -8.133 1 79.62 126 MET B N 1
ATOM 2238 C CA . MET B 1 126 ? -10.75 -6.348 -8.938 1 79.62 126 MET B CA 1
ATOM 2239 C C . MET B 1 126 ? -11.5 -5.188 -8.289 1 79.62 126 MET B C 1
ATOM 2241 O O . MET B 1 126 ? -11.391 -4.973 -7.078 1 79.62 126 MET B O 1
ATOM 2245 N N . ALA B 1 127 ? -12.195 -4.492 -9.156 1 71.38 127 ALA B N 1
ATOM 2246 C CA . ALA B 1 127 ? -12.992 -3.377 -8.648 1 71.38 127 ALA B CA 1
ATOM 2247 C C . ALA B 1 127 ? -14.219 -3.879 -7.895 1 71.38 127 ALA B C 1
ATOM 2249 O O . ALA B 1 127 ? -14.633 -3.275 -6.902 1 71.38 127 ALA B O 1
ATOM 2250 N N . HIS B 1 128 ? -14.758 -4.863 -8.32 1 69.88 128 HIS B N 1
ATOM 2251 C CA . HIS B 1 128 ? -15.961 -5.441 -7.727 1 69.88 128 HIS B CA 1
ATOM 2252 C C . HIS B 1 128 ? -16.047 -6.938 -8.016 1 69.88 128 HIS B C 1
ATOM 2254 O O . HIS B 1 128 ? -15.414 -7.434 -8.953 1 69.88 128 HIS B O 1
ATOM 2260 N N . GLY B 1 129 ? -16.719 -7.598 -7.078 1 72.62 129 GLY B N 1
ATOM 2261 C CA . GLY B 1 129 ? -16.938 -9.016 -7.336 1 72.62 129 GLY B CA 1
ATOM 2262 C C . GLY B 1 129 ? -16.234 -9.914 -6.336 1 72.62 129 GLY B C 1
ATOM 2263 O O . GLY B 1 129 ? -15.648 -9.438 -5.367 1 72.62 129 GLY B O 1
ATOM 2264 N N . LYS B 1 130 ? -16.547 -11.25 -6.488 1 76.94 130 LYS B N 1
ATOM 2265 C CA . LYS B 1 130 ? -15.984 -12.281 -5.613 1 76.94 130 LYS B CA 1
ATOM 2266 C C . LYS B 1 130 ? -15.164 -13.289 -6.402 1 76.94 130 LYS B C 1
ATOM 2268 O O . LYS B 1 130 ? -15.531 -13.656 -7.523 1 76.94 130 LYS B O 1
ATOM 2273 N N . LEU B 1 131 ? -14.086 -13.633 -5.75 1 84.12 131 LEU B N 1
ATOM 2274 C CA . LEU B 1 131 ? -13.258 -14.68 -6.348 1 84.12 131 LEU B CA 1
ATOM 2275 C C . LEU B 1 131 ? -13.945 -16.031 -6.234 1 84.12 131 LEU B C 1
ATOM 2277 O O . LEU B 1 131 ? -14.562 -16.344 -5.215 1 84.12 131 LEU B O 1
ATOM 2281 N N . ASP B 1 132 ? -14.047 -16.719 -7.312 1 82.62 132 ASP B N 1
ATOM 2282 C CA . ASP B 1 132 ? -14.547 -18.094 -7.336 1 82.62 132 ASP B CA 1
ATOM 2283 C C . ASP B 1 132 ? -13.438 -19.078 -7.711 1 82.62 132 ASP B C 1
ATOM 2285 O O . ASP B 1 132 ? -13.227 -19.359 -8.891 1 82.62 132 ASP B O 1
ATOM 2289 N N . LEU B 1 133 ? -12.812 -19.547 -6.648 1 88.56 133 LEU B N 1
ATOM 2290 C CA . LEU B 1 133 ? -11.633 -20.375 -6.867 1 88.56 133 LEU B CA 1
ATOM 2291 C C . LEU B 1 133 ? -11.875 -21.797 -6.348 1 88.56 133 LEU B C 1
ATOM 2293 O O . LEU B 1 133 ? -12.5 -21.984 -5.301 1 88.56 133 LEU B O 1
ATOM 2297 N N . ASP B 1 134 ? -11.336 -22.828 -7.027 1 89.56 134 ASP B N 1
ATOM 2298 C CA . ASP B 1 134 ? -11.555 -24.219 -6.656 1 89.56 134 ASP B CA 1
ATOM 2299 C C . ASP B 1 134 ? -10.328 -24.797 -5.953 1 89.56 134 ASP B C 1
ATOM 2301 O O . ASP B 1 134 ? -10.344 -25.953 -5.512 1 89.56 134 ASP B O 1
ATOM 2305 N N . TYR B 1 135 ? -9.312 -24.016 -5.844 1 92.38 135 TYR B N 1
ATOM 2306 C CA . TYR B 1 135 ? -8.094 -24.594 -5.301 1 92.38 135 TYR B CA 1
ATOM 2307 C C . TYR B 1 135 ? -7.797 -24.031 -3.91 1 92.38 135 TYR B C 1
ATOM 2309 O O . TYR B 1 135 ? -6.844 -24.453 -3.256 1 92.38 135 TYR B O 1
ATOM 2317 N N . THR B 1 136 ? -8.539 -23.047 -3.438 1 93.69 136 THR B N 1
ATOM 2318 C CA . THR B 1 136 ? -8.32 -22.5 -2.102 1 93.69 136 THR B CA 1
ATOM 2319 C C . THR B 1 136 ? -9.102 -23.297 -1.062 1 93.69 136 THR B C 1
ATOM 2321 O O . THR B 1 136 ? -10.148 -23.875 -1.367 1 93.69 136 THR B O 1
ATOM 2324 N N . GLU B 1 137 ? -8.602 -23.344 0.115 1 93.06 137 GLU B N 1
ATOM 2325 C CA . GLU B 1 137 ? -9.156 -24.188 1.173 1 93.06 137 GLU B CA 1
ATOM 2326 C C . GLU B 1 137 ? -10.023 -23.359 2.125 1 93.06 137 GLU B C 1
ATOM 2328 O O . GLU B 1 137 ? -10.93 -23.891 2.768 1 93.06 137 GLU B O 1
ATOM 2333 N N . GLU B 1 138 ? -9.703 -22.125 2.277 1 94.44 138 GLU B N 1
ATOM 2334 C CA . GLU B 1 138 ? -10.406 -21.281 3.238 1 94.44 138 GLU B CA 1
ATOM 2335 C C . GLU B 1 138 ? -10.5 -19.844 2.742 1 94.44 138 GLU B C 1
ATOM 2337 O O . GLU B 1 138 ? -9.562 -19.328 2.125 1 94.44 138 GLU B O 1
ATOM 2342 N N . GLU B 1 139 ? -11.594 -19.25 3 1 95.5 139 GLU B N 1
ATOM 2343 C CA . GLU B 1 139 ? -11.781 -17.812 2.787 1 95.5 139 GLU B CA 1
ATOM 2344 C C . GLU B 1 139 ? -11.641 -17.031 4.094 1 95.5 139 GLU B C 1
ATOM 2346 O O . GLU B 1 139 ? -12.234 -17.406 5.109 1 95.5 139 GLU B O 1
ATOM 2351 N N . VAL B 1 140 ? -10.883 -16 4.078 1 96.44 140 VAL B N 1
ATOM 2352 C CA . VAL B 1 140 ? -10.664 -15.258 5.312 1 96.44 140 VAL B CA 1
ATOM 2353 C C . VAL B 1 140 ? -10.734 -13.758 5.031 1 96.44 140 VAL B C 1
ATOM 2355 O O . VAL B 1 140 ? -10.391 -13.305 3.938 1 96.44 140 VAL B O 1
ATOM 2358 N N . ALA B 1 141 ? -11.266 -13.023 5.949 1 96.62 141 ALA B N 1
ATOM 2359 C CA . ALA B 1 141 ? -11.094 -11.578 5.996 1 96.62 141 ALA B CA 1
ATOM 2360 C C . ALA B 1 141 ? -9.914 -11.195 6.891 1 96.62 141 ALA B C 1
ATOM 2362 O O . ALA B 1 141 ? -9.688 -11.82 7.926 1 96.62 141 ALA B O 1
ATOM 2363 N N . ILE B 1 142 ? -9.195 -10.18 6.512 1 96.69 142 ILE B N 1
ATOM 2364 C CA . ILE B 1 142 ? -8.055 -9.812 7.34 1 96.69 142 ILE B CA 1
ATOM 2365 C C . ILE B 1 142 ? -8.297 -8.453 7.98 1 96.69 142 ILE B C 1
ATOM 2367 O O . ILE B 1 142 ? -7.379 -7.852 8.547 1 96.69 142 ILE B O 1
ATOM 2371 N N . SER B 1 143 ? -9.469 -7.902 7.785 1 96.44 143 SER B N 1
ATOM 2372 C CA . SER B 1 143 ? -9.898 -6.637 8.367 1 96.44 143 SER B CA 1
ATOM 2373 C C . SER B 1 143 ? -11.414 -6.582 8.523 1 96.44 143 SER B C 1
ATOM 2375 O O . SER B 1 143 ? -12.141 -7.164 7.719 1 96.44 143 SER B O 1
ATOM 2377 N N . GLN B 1 144 ? -11.859 -5.906 9.484 1 95.12 144 GLN B N 1
ATOM 2378 C CA . GLN B 1 144 ? -13.289 -5.688 9.664 1 95.12 144 GLN B CA 1
ATOM 2379 C C . GLN B 1 144 ? -13.789 -4.57 8.75 1 95.12 144 GLN B C 1
ATOM 2381 O O . GLN B 1 144 ? -14.992 -4.312 8.672 1 95.12 144 GLN B O 1
ATOM 2386 N N . TYR B 1 145 ? -12.867 -3.92 8.102 1 94.94 145 TYR B N 1
ATOM 2387 C CA . TYR B 1 145 ? -13.164 -2.906 7.094 1 94.94 145 TYR B CA 1
ATOM 2388 C C . TYR B 1 145 ? -12.805 -3.4 5.699 1 94.94 145 TYR B C 1
ATOM 2390 O O . TYR B 1 145 ? -11.859 -4.18 5.531 1 94.94 145 TYR B O 1
ATOM 2398 N N . PRO B 1 146 ? -13.602 -3.002 4.703 1 93.75 146 PRO B N 1
ATOM 2399 C CA . PRO B 1 146 ? -13.156 -3.309 3.34 1 93.75 146 PRO B CA 1
ATOM 2400 C C . PRO B 1 146 ? -11.773 -2.732 3.029 1 93.75 146 PRO B C 1
ATOM 2402 O O . PRO B 1 146 ? -11.453 -1.629 3.471 1 93.75 146 PRO B O 1
ATOM 2405 N N . LEU B 1 147 ? -11.023 -3.498 2.371 1 95.88 147 LEU B N 1
ATOM 2406 C CA . LEU B 1 147 ? -9.68 -3.076 1.987 1 95.88 147 LEU B CA 1
ATOM 2407 C C . LEU B 1 147 ? -9.539 -3.025 0.47 1 95.88 147 LEU B C 1
ATOM 2409 O O . LEU B 1 147 ? -10.18 -3.799 -0.244 1 95.88 147 LEU B O 1
ATOM 2413 N N . SER B 1 148 ? -8.711 -2.09 0.041 1 95.12 148 SER B N 1
ATOM 2414 C CA . SER B 1 148 ? -8.258 -2.229 -1.34 1 95.12 148 SER B CA 1
ATOM 2415 C C . SER B 1 148 ? -7.379 -3.463 -1.513 1 95.12 148 SER B C 1
ATOM 2417 O O . SER B 1 148 ? -6.836 -3.986 -0.538 1 95.12 148 SER B O 1
ATOM 2419 N N . ALA B 1 149 ? -7.246 -3.898 -2.736 1 96.06 149 ALA B N 1
ATOM 2420 C CA . ALA B 1 149 ? -6.379 -5.035 -3.027 1 96.06 149 ALA B CA 1
ATOM 2421 C C . ALA B 1 149 ? -4.93 -4.73 -2.648 1 96.06 149 ALA B C 1
ATOM 2423 O O . ALA B 1 149 ? -4.246 -5.574 -2.066 1 96.06 149 ALA B O 1
ATOM 2424 N N . ALA B 1 150 ? -4.449 -3.516 -2.959 1 97.19 150 ALA B N 1
ATOM 2425 C CA . ALA B 1 150 ? -3.076 -3.121 -2.65 1 97.19 150 ALA B CA 1
ATOM 2426 C C . ALA B 1 150 ? -2.83 -3.121 -1.145 1 97.19 150 ALA B C 1
ATOM 2428 O O . ALA B 1 150 ? -1.803 -3.615 -0.677 1 97.19 150 ALA B O 1
ATOM 2429 N N . LEU B 1 151 ? -3.773 -2.572 -0.437 1 97.5 151 LEU B N 1
ATOM 2430 C CA . LEU B 1 151 ? -3.639 -2.553 1.016 1 97.5 151 LEU B CA 1
ATOM 2431 C C . LEU B 1 151 ? -3.68 -3.967 1.585 1 97.5 151 LEU B C 1
ATOM 2433 O O . LEU B 1 151 ? -2.977 -4.273 2.551 1 97.5 151 LEU B O 1
ATOM 2437 N N . THR B 1 152 ? -4.535 -4.832 1.041 1 97.62 152 THR B N 1
ATOM 2438 C CA . THR B 1 152 ? -4.562 -6.238 1.434 1 97.62 152 THR B CA 1
ATOM 2439 C C . THR B 1 152 ? -3.184 -6.871 1.263 1 97.62 152 THR B C 1
ATOM 2441 O O . THR B 1 152 ? -2.676 -7.523 2.178 1 97.62 152 THR B O 1
ATOM 2444 N N . CYS B 1 153 ? -2.557 -6.633 0.125 1 98.44 153 CYS B N 1
ATOM 2445 C CA . CYS B 1 153 ? -1.225 -7.16 -0.14 1 98.44 153 CYS B CA 1
ATOM 2446 C C . CYS B 1 153 ? -0.224 -6.66 0.896 1 98.44 153 CYS B C 1
ATOM 2448 O O . CYS B 1 153 ? 0.578 -7.438 1.417 1 98.44 153 CYS B O 1
ATOM 2450 N N . ALA B 1 154 ? -0.314 -5.379 1.204 1 98.19 154 ALA B N 1
ATOM 2451 C CA . ALA B 1 154 ? 0.61 -4.789 2.168 1 98.19 154 ALA B CA 1
ATOM 2452 C C . ALA B 1 154 ? 0.433 -5.41 3.551 1 98.19 154 ALA B C 1
ATOM 2454 O O . ALA B 1 154 ? 1.415 -5.75 4.215 1 98.19 154 ALA B O 1
ATOM 2455 N N . LYS B 1 155 ? -0.799 -5.574 3.988 1 97.81 155 LYS B N 1
ATOM 2456 C CA . LYS B 1 155 ? -1.083 -6.113 5.316 1 97.81 155 LYS B CA 1
ATOM 2457 C C . LYS B 1 155 ? -0.672 -7.582 5.41 1 97.81 155 LYS B C 1
ATOM 2459 O O . LYS B 1 155 ? -0.11 -8.008 6.422 1 97.81 155 LYS B O 1
ATOM 2464 N N . VAL B 1 156 ? -0.983 -8.328 4.355 1 97.56 156 VAL B N 1
ATOM 2465 C CA . VAL B 1 156 ? -0.609 -9.742 4.344 1 97.56 156 VAL B CA 1
ATOM 2466 C C . VAL B 1 156 ? 0.909 -9.875 4.449 1 97.56 156 VAL B C 1
ATOM 2468 O O . VAL B 1 156 ? 1.417 -10.609 5.297 1 97.56 156 VAL B O 1
ATOM 2471 N N . CYS B 1 157 ? 1.651 -9.109 3.6 1 97.88 157 CYS B N 1
ATOM 2472 C CA . CYS B 1 157 ? 3.107 -9.172 3.65 1 97.88 157 CYS B CA 1
ATOM 2473 C C . CYS B 1 157 ? 3.623 -8.781 5.027 1 97.88 157 CYS B C 1
ATOM 2475 O O . CYS B 1 157 ? 4.496 -9.445 5.586 1 97.88 157 CYS B O 1
ATOM 2477 N N . SER B 1 158 ? 3.057 -7.742 5.594 1 96.62 158 SER B N 1
ATOM 2478 C CA . SER B 1 158 ? 3.5 -7.27 6.902 1 96.62 158 SER B CA 1
ATOM 2479 C C . SER B 1 158 ? 3.279 -8.328 7.977 1 96.62 158 SER B C 1
ATOM 2481 O O . SER B 1 158 ? 4.133 -8.531 8.844 1 96.62 158 SER B O 1
ATOM 2483 N N . GLY B 1 159 ? 2.123 -8.961 7.934 1 95.56 159 GLY B N 1
ATOM 2484 C CA . GLY B 1 159 ? 1.854 -10.031 8.883 1 95.56 159 GLY B CA 1
ATOM 2485 C C . GLY B 1 159 ? 2.844 -11.172 8.789 1 95.56 159 GLY B C 1
ATOM 2486 O O . GLY B 1 159 ? 3.328 -11.672 9.805 1 95.56 159 GLY B O 1
ATOM 2487 N N . PHE B 1 160 ? 3.145 -11.594 7.598 1 96.62 160 PHE B N 1
ATOM 2488 C CA . PHE B 1 160 ? 4.082 -12.695 7.391 1 96.62 160 PHE B CA 1
ATOM 2489 C C . PHE B 1 160 ? 5.492 -12.281 7.805 1 96.62 160 PHE B C 1
ATOM 2491 O O . PHE B 1 160 ? 6.234 -13.086 8.383 1 96.62 160 PHE B O 1
ATOM 2498 N N . GLU B 1 161 ? 5.863 -11.008 7.449 1 96.25 161 GLU B N 1
ATOM 2499 C CA . GLU B 1 161 ? 7.164 -10.492 7.879 1 96.25 161 GLU B CA 1
ATOM 2500 C C . GLU B 1 161 ? 7.332 -10.609 9.391 1 96.25 161 GLU B C 1
ATOM 2502 O O . GLU B 1 161 ? 8.359 -11.094 9.867 1 96.25 161 GLU B O 1
ATOM 2507 N N . GLU B 1 162 ? 6.324 -10.203 10.062 1 93.38 162 GLU B N 1
ATOM 2508 C CA . GLU B 1 162 ? 6.387 -10.258 11.523 1 93.38 162 GLU B CA 1
ATOM 2509 C C . GLU B 1 162 ? 6.477 -11.695 12.023 1 93.38 162 GLU B C 1
ATOM 2511 O O . GLU B 1 162 ? 7.301 -12 12.891 1 93.38 162 GLU B O 1
ATOM 2516 N N . SER B 1 163 ? 5.711 -12.523 11.508 1 94.25 163 SER B N 1
ATOM 2517 C CA . SER B 1 163 ? 5.676 -13.922 11.938 1 94.25 163 SER B CA 1
ATOM 2518 C C . SER B 1 163 ? 6.992 -14.625 11.633 1 94.25 163 SER B C 1
ATOM 2520 O O . SER B 1 163 ? 7.434 -15.484 12.398 1 94.25 163 SER B O 1
ATOM 2522 N N . TRP B 1 164 ? 7.605 -14.266 10.523 1 94.5 164 TRP B N 1
ATOM 2523 C CA . TRP B 1 164 ? 8.797 -14.977 10.062 1 94.5 164 TRP B CA 1
ATOM 2524 C C . TRP B 1 164 ? 10.062 -14.242 10.477 1 94.5 164 TRP B C 1
ATOM 2526 O O . TRP B 1 164 ? 11.172 -14.641 10.102 1 94.5 164 TRP B O 1
ATOM 2536 N N . GLY B 1 165 ? 9.938 -13.133 11.18 1 92.75 165 GLY B N 1
ATOM 2537 C CA . GLY B 1 165 ? 11.078 -12.414 11.727 1 92.75 165 GLY B CA 1
ATOM 2538 C C . GLY B 1 165 ? 11.82 -11.594 10.688 1 92.75 165 GLY B C 1
ATOM 2539 O O . GLY B 1 165 ? 13.047 -11.5 10.719 1 92.75 165 GLY B O 1
ATOM 2540 N N . VAL B 1 166 ? 11.008 -11.211 9.664 1 90.5 166 VAL B N 1
ATOM 2541 C CA . VAL B 1 166 ? 11.562 -10.305 8.664 1 90.5 166 VAL B CA 1
ATOM 2542 C C . VAL B 1 166 ? 11.273 -8.859 9.055 1 90.5 166 VAL B C 1
ATOM 2544 O O . VAL B 1 166 ? 10.109 -8.453 9.148 1 90.5 166 VAL B O 1
ATOM 2547 N N . ASN B 1 167 ? 12.055 -8.109 9.758 1 76.38 167 ASN B N 1
ATOM 2548 C CA . ASN B 1 167 ? 11.711 -6.766 10.219 1 76.38 167 ASN B CA 1
ATOM 2549 C C . ASN B 1 167 ? 12.578 -5.703 9.547 1 76.38 167 ASN B C 1
ATOM 2551 O O . ASN B 1 167 ? 13.742 -5.953 9.234 1 76.38 167 ASN B O 1
#

Solvent-accessible surface area (backbone atoms only — not comparable to full-atom values): 19326 Å² total; per-residue (Å²): 127,59,59,86,76,53,44,65,68,46,45,50,46,25,48,49,35,44,58,48,27,61,39,25,72,71,68,74,47,82,53,71,48,73,45,97,85,69,46,34,34,44,43,38,69,82,45,80,76,59,90,44,69,67,58,34,50,51,51,48,54,48,28,73,72,63,38,45,36,60,44,92,89,45,87,52,63,31,33,34,59,50,78,82,59,72,73,79,76,50,73,84,91,44,55,29,36,32,57,34,70,84,32,87,46,69,44,59,41,37,73,66,43,49,89,95,48,71,65,45,77,46,74,63,53,59,93,71,86,77,88,85,71,90,78,50,77,43,58,31,9,68,37,75,45,76,63,51,46,30,54,46,41,38,48,42,45,50,19,34,17,60,63,71,69,54,83,127,58,60,88,76,54,43,64,68,46,44,49,46,25,49,48,35,44,58,49,26,61,38,24,73,69,69,74,48,83,53,72,47,76,46,96,84,68,47,32,34,44,43,39,68,81,45,79,75,59,91,43,69,66,58,34,50,51,50,51,53,47,28,71,71,64,38,44,38,60,43,91,87,47,86,52,63,32,32,32,60,50,77,82,59,71,72,80,76,50,74,84,90,42,55,28,36,32,56,35,70,83,32,86,47,69,44,60,38,40,72,66,46,48,88,96,49,68,64,44,77,44,74,62,54,59,93,72,86,77,88,87,71,90,78,52,77,44,59,32,9,68,36,76,46,77,64,49,46,30,53,46,40,39,49,43,44,51,18,34,16,58,66,70,69,52,84

Organism: Stichopus japonicus (NCBI:txid307972)

Secondary structure (DSSP, 8-state):
--TTT--HHHHHHHHHHHHTSHHHHTT---EEEE-TT--EEEE-TT----SSHHHHHHHHHHHHHHSEEE-TTSS-EEEEEEPSPGGGGSPTT-EEEEE-TT-SEE--HHHH--TTS-EEEE----SS-----SS-SEEEES-SS---HHHHHHHHHHHHHHHHT--/--TTT--HHHHHHHHHHHHTSHHHHTT---EEEE-TT--EEEE-TT----SSHHHHHHHHHHHHHHSEEE-TTSS-EEEEEEPSPGGGGSPTT-EEEEE-TT-SEE--HHHH--TTS-EEEE----SS-----SS-SEEEES-SS---HHHHHHHHHHHHHHHHT--

InterPro domains:
  IPR005304 Ribosomal biogenesis, methyltransferase, EMG1/NEP1 [PF03587] (2-161)
  IPR005304 Ribosomal biogenesis, methyltransferase, EMG1/NEP1 [PTHR12636] (2-166)
  IPR005304 Ribosomal biogenesis, methyltransferase, EMG1/NEP1 [cd18088] (1-161)
  IPR029026 tRNA (guanine-N1-)-methyltransferase, N-terminal [G3DSA:3.40.1280.10] (1-166)
  IPR029028 Alpha/beta knot methyltransferases [SSF75217] (2-166)

Sequence (334 aa):
MDPAACRPDIAHQCLLMLFDSPLNRAGLLQVFVHTTRNALIQISPQTRIPRTLDRFSGLMVQLLHKLSIHASDGPQKLMKVIKNPVSSHLPLGCKKYCTSFAAKRCVNPRELAATNKTVVVVVGAMAHGKLDLDYTEEEVAISQYPLSAALTCAKVCSGFEESWGVNMDPAACRPDIAHQCLLMLFDSPLNRAGLLQVFVHTTRNALIQISPQTRIPRTLDRFSGLMVQLLHKLSIHASDGPQKLMKVIKNPVSSHLPLGCKKYCTSFAAKRCVNPRELAATNKTVVVVVGAMAHGKLDLDYTEEEVAISQYPLSAALTCAKVCSGFEESWGVN

Nearest PDB structures (foldseek):
  7mq9-assembly1_SK  TM=9.831E-01  e=1.039E-22  Homo sapiens
  3oii-assembly1_A  TM=9.617E-01  e=3.818E-19  Saccharomyces cerevisiae
  5jpq-assembly1_e  TM=9.589E-01  e=1.424E-18  Thermochaetoides thermophila
  3oin-assembly1_A  TM=9.563E-01  e=2.502E-18  Saccharomyces cerevisiae
  6zqe-assembly1_JF  TM=9.318E-01  e=6.508E-17  Saccharomyces cerevisiae S288C